Protein AF-A0A2T5JT97-F1 (afdb_monomer_lite)

Structure (mmCIF, N/CA/C/O backbone):
data_AF-A0A2T5JT97-F1
#
_entry.id   AF-A0A2T5JT97-F1
#
loop_
_atom_site.group_PDB
_atom_site.id
_atom_site.type_symbol
_atom_site.label_atom_id
_atom_site.label_alt_id
_atom_site.label_comp_id
_atom_site.label_asym_id
_atom_site.label_entity_id
_atom_site.label_seq_id
_atom_site.pdbx_PDB_ins_code
_atom_site.Cartn_x
_atom_site.Cartn_y
_atom_site.Cartn_z
_atom_site.occupancy
_atom_site.B_iso_or_equiv
_atom_site.auth_seq_id
_atom_site.auth_comp_id
_atom_site.auth_asym_id
_atom_site.auth_atom_id
_atom_site.pdbx_PDB_model_num
ATOM 1 N N . MET A 1 1 ? -10.946 -4.318 -73.072 1.00 46.34 1 MET A N 1
ATOM 2 C CA . MET A 1 1 ? -10.465 -4.349 -71.673 1.00 46.34 1 MET A CA 1
ATOM 3 C C . MET A 1 1 ? -11.042 -5.589 -71.012 1.00 46.34 1 MET A C 1
ATOM 5 O O . MET A 1 1 ? -12.260 -5.722 -71.066 1.00 46.34 1 MET A O 1
ATOM 9 N N . PRO A 1 2 ? -10.231 -6.518 -70.480 1.00 43.97 2 PRO A N 1
ATOM 10 C CA . PRO A 1 2 ? -10.758 -7.672 -69.760 1.00 43.97 2 PRO A CA 1
ATOM 11 C C . PRO A 1 2 ? -11.119 -7.274 -68.315 1.00 43.97 2 PRO A C 1
ATOM 13 O O . PRO A 1 2 ? -10.552 -6.308 -67.794 1.00 43.97 2 PRO A O 1
ATOM 16 N N . PRO A 1 3 ? -12.071 -7.968 -67.668 1.00 52.38 3 PRO A N 1
ATOM 17 C CA . PRO A 1 3 ? -12.459 -7.674 -66.297 1.00 52.38 3 PRO A CA 1
ATOM 18 C C . PRO A 1 3 ? -11.389 -8.176 -65.318 1.00 52.38 3 PRO A C 1
ATOM 20 O O . PRO A 1 3 ? -10.838 -9.261 -65.482 1.00 52.38 3 PRO A O 1
ATOM 23 N N . LEU A 1 4 ? -11.093 -7.357 -64.307 1.00 51.69 4 LEU A N 1
ATOM 24 C CA . LEU A 1 4 ? -10.191 -7.689 -63.206 1.00 51.69 4 LEU A CA 1
ATOM 25 C C . LEU A 1 4 ? -10.801 -8.800 -62.344 1.00 51.69 4 LEU A C 1
ATOM 27 O O . LEU A 1 4 ? -11.882 -8.632 -61.773 1.00 51.69 4 LEU A O 1
ATOM 31 N N . ASP A 1 5 ? -10.073 -9.910 -62.250 1.00 51.16 5 ASP A N 1
ATOM 32 C CA . ASP A 1 5 ? -10.352 -11.030 -61.360 1.00 51.16 5 ASP A CA 1
ATOM 33 C C . ASP A 1 5 ? -10.434 -10.559 -59.903 1.00 51.16 5 ASP A C 1
ATOM 35 O O . ASP A 1 5 ? -9.493 -9.984 -59.347 1.00 51.16 5 ASP A O 1
ATOM 39 N N . ARG A 1 6 ? -11.577 -10.828 -59.266 1.00 53.25 6 ARG A N 1
ATOM 40 C CA . ARG A 1 6 ? -11.743 -10.699 -57.817 1.00 53.25 6 ARG A CA 1
ATOM 41 C C . ARG A 1 6 ? -11.003 -11.857 -57.161 1.00 53.25 6 ARG A C 1
ATOM 43 O O . ARG A 1 6 ? -11.537 -12.956 -57.047 1.00 53.25 6 ARG A O 1
ATOM 50 N N . THR A 1 7 ? -9.785 -11.599 -56.701 1.00 52.03 7 THR A N 1
ATOM 51 C CA . THR A 1 7 ? -9.060 -12.499 -55.807 1.00 52.03 7 THR A CA 1
ATOM 52 C C . THR A 1 7 ? -9.877 -12.715 -54.535 1.00 52.03 7 THR A C 1
ATOM 54 O O . THR A 1 7 ? -10.025 -11.839 -53.684 1.00 52.03 7 THR A O 1
ATOM 57 N N . SER A 1 8 ? -10.445 -13.913 -54.424 1.00 51.19 8 SER A N 1
ATOM 58 C CA . SER A 1 8 ? -11.085 -14.438 -53.225 1.00 51.19 8 SER A CA 1
ATOM 59 C C . SER A 1 8 ? -10.069 -14.459 -52.081 1.00 51.19 8 SER A C 1
ATOM 61 O O . SER A 1 8 ? -9.177 -15.311 -52.046 1.00 51.19 8 SER A O 1
ATOM 63 N N . GLY A 1 9 ? -10.184 -13.504 -51.157 1.00 53.69 9 GLY A N 1
ATOM 64 C CA . GLY A 1 9 ? -9.389 -13.471 -49.936 1.00 53.69 9 GLY A CA 1
ATOM 65 C C . GLY A 1 9 ? -9.661 -14.722 -49.107 1.00 53.69 9 GLY A C 1
ATOM 66 O O . GLY A 1 9 ? -10.764 -14.909 -48.598 1.00 53.69 9 GLY A O 1
ATOM 67 N N . ARG A 1 10 ? -8.658 -15.596 -48.989 1.00 53.88 10 ARG A N 1
ATOM 68 C CA . ARG A 1 10 ? -8.684 -16.707 -48.035 1.00 53.88 10 ARG A CA 1
ATOM 69 C C . ARG A 1 10 ? -8.825 -16.112 -46.627 1.00 53.88 10 ARG A C 1
ATOM 71 O O . ARG A 1 10 ? -8.002 -15.262 -46.282 1.00 53.88 10 ARG A O 1
ATOM 78 N N . PRO A 1 11 ? -9.812 -16.531 -45.816 1.00 60.03 11 PRO A N 1
ATOM 79 C CA . PRO A 1 11 ? -9.844 -16.143 -44.415 1.00 60.03 11 PRO A CA 1
ATOM 80 C C . PRO A 1 11 ? -8.542 -16.620 -43.768 1.00 60.03 11 PRO A C 1
ATOM 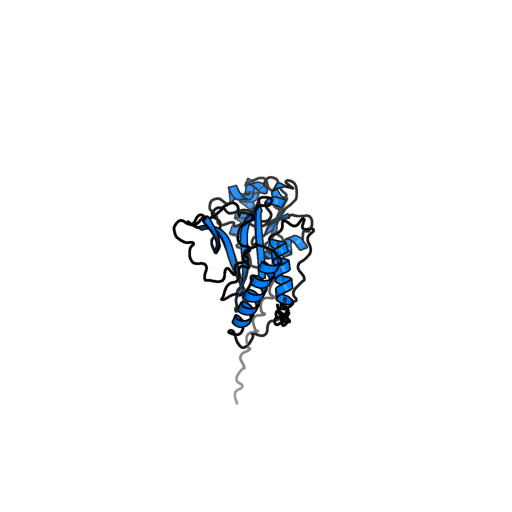82 O O . PRO A 1 11 ? -8.178 -17.794 -43.879 1.00 60.03 11 PRO A O 1
ATOM 85 N N . GLY A 1 12 ? -7.804 -15.684 -43.170 1.00 64.06 12 GLY A N 1
ATOM 86 C CA . GLY A 1 12 ? -6.606 -16.005 -42.403 1.00 64.06 12 GLY A CA 1
ATOM 87 C C . GLY A 1 12 ? -6.942 -16.975 -41.264 1.00 64.06 12 GLY A C 1
ATOM 88 O O . GLY A 1 12 ? -8.100 -17.042 -40.840 1.00 64.06 12 GLY A O 1
ATOM 89 N N . PRO A 1 13 ? -5.960 -17.752 -40.778 1.00 59.72 13 PRO A N 1
ATOM 90 C CA . PRO A 1 13 ? -6.178 -18.655 -39.656 1.00 59.72 13 PRO A CA 1
ATOM 91 C C . PRO A 1 13 ? -6.738 -17.874 -38.461 1.00 59.72 13 PRO A C 1
ATOM 93 O O . PRO A 1 13 ? -6.219 -16.815 -38.106 1.00 59.72 13 PRO A O 1
ATOM 96 N N . ALA A 1 14 ? -7.817 -18.389 -37.868 1.00 57.88 14 ALA A N 1
ATOM 97 C CA . ALA A 1 14 ? -8.406 -17.809 -36.670 1.00 57.88 14 ALA A CA 1
ATOM 98 C C . ALA A 1 14 ? -7.357 -17.781 -35.549 1.00 57.88 14 ALA A C 1
ATOM 100 O O . ALA A 1 14 ? -6.678 -18.784 -35.312 1.00 57.88 14 ALA A O 1
ATOM 101 N N . ALA A 1 15 ? -7.217 -16.634 -34.881 1.00 54.88 15 ALA A N 1
ATOM 102 C CA . ALA A 1 15 ? -6.311 -16.496 -33.750 1.00 54.88 15 ALA A CA 1
ATOM 103 C C . ALA A 1 15 ? -6.666 -17.527 -32.657 1.00 54.88 15 ALA A C 1
ATOM 105 O O . ALA A 1 15 ? -7.854 -17.784 -32.420 1.00 54.88 15 ALA A O 1
ATOM 106 N N . PRO A 1 16 ? -5.667 -18.153 -32.009 1.00 61.44 16 PRO A N 1
ATOM 107 C CA . PRO A 1 16 ? -5.920 -19.089 -30.924 1.00 61.44 16 PRO A CA 1
ATOM 108 C C . PRO A 1 16 ? -6.621 -18.369 -29.769 1.00 61.44 16 PRO A C 1
ATOM 110 O O . PRO A 1 16 ? -6.210 -17.293 -29.348 1.00 61.44 16 PRO A O 1
ATOM 113 N N . ALA A 1 17 ? -7.690 -18.970 -29.248 1.00 71.25 17 ALA A N 1
ATOM 114 C CA . ALA A 1 17 ? -8.470 -18.371 -28.173 1.00 71.25 17 ALA A CA 1
ATOM 115 C C . ALA A 1 17 ? -7.622 -18.193 -26.903 1.00 71.25 17 ALA A C 1
ATOM 117 O O . ALA A 1 17 ? -6.994 -19.142 -26.431 1.00 71.25 17 ALA A O 1
ATOM 118 N N . THR A 1 18 ? -7.660 -16.995 -26.311 1.00 65.44 18 THR A N 1
ATOM 119 C CA . THR A 1 18 ? -7.001 -16.712 -25.032 1.00 65.44 18 THR A CA 1
ATOM 120 C C . THR A 1 18 ? -7.482 -17.686 -23.943 1.00 65.44 18 THR A C 1
ATOM 122 O O . THR A 1 18 ? -8.689 -17.753 -23.679 1.00 65.44 18 THR A O 1
ATOM 125 N N . PRO A 1 19 ? -6.576 -18.406 -23.255 1.00 71.50 19 PRO A N 1
ATOM 126 C CA . PRO A 1 19 ? -6.937 -19.289 -22.155 1.00 71.50 19 PRO A CA 1
ATOM 127 C C . PRO A 1 19 ? -7.784 -18.579 -21.076 1.00 71.50 19 PRO A C 1
ATOM 129 O O . PRO A 1 19 ? -7.477 -17.442 -20.698 1.00 71.50 19 PRO A O 1
ATOM 132 N N . PRO A 1 20 ? -8.816 -19.232 -20.504 1.00 71.69 20 PRO A N 1
ATOM 133 C CA . PRO A 1 20 ? -9.755 -18.587 -19.577 1.00 71.69 20 PRO A CA 1
ATOM 134 C C . PRO A 1 20 ? -9.091 -17.941 -18.355 1.00 71.69 20 PRO A C 1
ATOM 136 O O . PRO A 1 20 ? -9.493 -16.865 -17.917 1.00 71.69 20 PRO A O 1
ATOM 139 N N . HIS A 1 21 ? -8.046 -18.577 -17.820 1.00 66.06 21 HIS A N 1
ATOM 140 C CA . HIS A 1 21 ? -7.322 -18.083 -16.651 1.00 66.06 21 HIS A CA 1
ATOM 141 C C . HIS A 1 21 ? -6.557 -16.779 -16.941 1.00 66.06 21 HIS A C 1
ATOM 143 O O . HIS A 1 21 ? -6.477 -15.913 -16.070 1.00 66.06 21 HIS A O 1
ATOM 149 N N . LEU A 1 22 ? -6.059 -16.601 -18.170 1.00 66.06 22 LEU A N 1
ATOM 150 C CA . LEU A 1 22 ? -5.398 -15.369 -18.606 1.00 66.06 22 LEU A CA 1
ATOM 151 C C . LEU A 1 22 ? -6.405 -14.233 -18.772 1.00 66.06 22 LEU A C 1
ATOM 153 O O . LEU A 1 22 ? -6.141 -13.107 -18.358 1.00 66.06 22 LEU A O 1
ATOM 157 N N . ARG A 1 23 ? -7.602 -14.539 -19.284 1.00 71.25 23 ARG A N 1
ATOM 158 C CA . ARG A 1 23 ? -8.683 -13.557 -19.437 1.00 71.25 23 ARG A CA 1
ATOM 159 C C . ARG A 1 23 ? -9.115 -12.953 -18.102 1.00 71.25 23 ARG A C 1
ATOM 161 O O . ARG A 1 23 ? -9.231 -11.735 -17.998 1.00 71.25 23 ARG A O 1
ATOM 168 N N . THR A 1 24 ? -9.311 -13.783 -17.07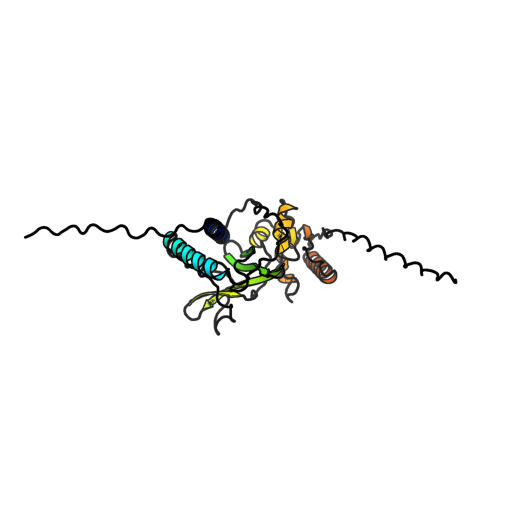6 1.00 72.06 24 THR A N 1
ATOM 169 C CA . THR A 1 24 ? -9.645 -13.304 -15.723 1.00 72.06 24 THR A CA 1
ATOM 170 C C . THR A 1 24 ? -8.548 -12.392 -15.173 1.00 72.06 24 THR A C 1
ATOM 172 O O . THR A 1 24 ? -8.841 -11.330 -14.632 1.00 72.06 24 THR A O 1
ATOM 175 N N . ARG A 1 25 ? -7.275 -12.749 -15.383 1.00 68.12 25 ARG A N 1
ATOM 176 C CA . ARG A 1 25 ? -6.138 -11.929 -14.938 1.00 68.12 25 ARG A CA 1
ATOM 177 C C . ARG A 1 25 ? -6.068 -10.579 -15.649 1.00 68.12 25 ARG A C 1
ATOM 179 O O . ARG A 1 25 ? -5.854 -9.570 -14.983 1.00 68.12 25 ARG A O 1
ATOM 186 N N . LEU A 1 26 ? -6.292 -10.539 -16.963 1.00 69.44 26 LEU A N 1
ATOM 187 C CA . LEU A 1 26 ? -6.367 -9.286 -17.725 1.00 69.44 26 LEU A CA 1
ATOM 188 C C . LEU A 1 26 ? -7.489 -8.375 -17.208 1.00 69.44 26 LEU A C 1
ATOM 190 O O . LEU A 1 26 ? -7.281 -7.176 -17.045 1.00 69.44 26 LEU A O 1
ATOM 194 N N . GLN A 1 27 ? -8.651 -8.943 -16.869 1.00 77.06 27 GLN A N 1
ATOM 195 C CA . GLN A 1 27 ? -9.754 -8.189 -16.267 1.00 77.06 27 GLN A CA 1
ATOM 196 C C . GLN A 1 27 ? -9.403 -7.647 -14.877 1.00 77.06 27 GLN A C 1
ATOM 198 O O . GLN A 1 27 ? -9.723 -6.498 -14.573 1.00 77.06 27 GLN A O 1
ATOM 203 N N . ASP A 1 28 ? -8.743 -8.440 -14.032 1.00 71.62 28 ASP A N 1
ATOM 204 C CA . ASP A 1 28 ? -8.310 -7.991 -12.705 1.00 71.62 28 ASP A CA 1
ATOM 205 C C . ASP A 1 28 ? -7.269 -6.870 -12.792 1.00 71.62 28 ASP A C 1
ATOM 207 O O . ASP A 1 28 ? -7.324 -5.915 -12.016 1.00 71.62 28 ASP A O 1
ATOM 211 N N . LEU A 1 29 ? -6.374 -6.931 -13.780 1.00 69.62 29 LEU A N 1
ATOM 212 C CA . LEU A 1 29 ? -5.429 -5.857 -14.078 1.00 69.62 29 LEU A CA 1
ATOM 213 C C . LEU A 1 29 ? -6.136 -4.601 -14.577 1.00 69.62 29 LEU A C 1
ATOM 215 O O . LEU A 1 29 ? -5.855 -3.511 -14.085 1.00 69.62 29 LEU A O 1
ATOM 219 N N . ASP A 1 30 ? -7.087 -4.720 -15.500 1.00 73.06 30 ASP A N 1
ATOM 220 C CA . ASP A 1 30 ? -7.863 -3.561 -15.937 1.00 73.06 30 ASP A CA 1
ATOM 221 C C . ASP A 1 30 ? -8.599 -2.927 -14.749 1.00 73.06 30 ASP A C 1
ATOM 223 O O . ASP A 1 30 ? -8.508 -1.714 -14.550 1.00 73.06 30 ASP A O 1
ATOM 227 N N . ARG A 1 31 ? -9.223 -3.721 -13.871 1.00 74.81 31 ARG A N 1
ATOM 228 C CA . ARG A 1 31 ? -9.823 -3.211 -12.624 1.00 74.81 31 ARG A CA 1
ATOM 229 C C . ARG A 1 31 ? -8.805 -2.557 -11.695 1.00 74.81 31 ARG A C 1
ATOM 231 O O . ARG A 1 31 ? -9.154 -1.607 -11.007 1.00 74.81 31 ARG A O 1
ATOM 238 N N . PHE A 1 32 ? -7.574 -3.058 -11.656 1.00 74.44 32 PHE A N 1
ATOM 239 C CA . PHE A 1 32 ? -6.495 -2.484 -10.858 1.00 74.44 32 PHE A CA 1
ATOM 240 C C . PHE A 1 32 ? -6.082 -1.096 -11.363 1.00 74.44 32 PHE A C 1
ATOM 242 O O . PHE A 1 32 ? -5.841 -0.200 -10.552 1.00 74.44 32 PHE A O 1
ATOM 249 N N . TRP A 1 33 ? -6.024 -0.892 -12.683 1.00 72.19 33 TRP A N 1
ATOM 250 C CA . TRP A 1 33 ? -5.607 0.379 -13.286 1.00 72.19 33 TRP A CA 1
ATOM 251 C C . TRP A 1 33 ? -6.697 1.451 -13.268 1.00 72.19 33 TRP A C 1
ATOM 253 O O . TRP A 1 33 ? -6.379 2.638 -13.158 1.00 72.19 33 TRP A O 1
ATOM 263 N N . HIS A 1 34 ? -7.969 1.061 -13.313 1.00 74.62 34 HIS A N 1
ATOM 264 C CA . HIS A 1 34 ? -9.080 2.004 -13.225 1.00 74.62 34 HIS A CA 1
ATOM 265 C C . HIS A 1 34 ? -9.390 2.324 -11.753 1.00 74.62 34 HIS A C 1
ATOM 267 O O . HIS A 1 34 ? -9.485 1.408 -10.938 1.00 74.62 34 HIS A O 1
ATOM 273 N N . PRO A 1 35 ? -9.556 3.605 -11.373 1.00 56.34 35 PRO A N 1
ATOM 274 C CA . PRO A 1 35 ? -10.094 3.952 -10.064 1.00 56.34 35 PRO A CA 1
ATOM 275 C C . PRO A 1 35 ? -11.488 3.332 -9.949 1.00 56.34 35 PRO A C 1
ATOM 277 O O . PRO A 1 35 ? -12.414 3.764 -10.630 1.00 56.34 35 PRO A O 1
ATOM 280 N N . GLN A 1 36 ? -11.629 2.277 -9.154 1.00 55.53 36 GLN A N 1
ATOM 281 C CA . GLN A 1 36 ? -12.947 1.760 -8.823 1.00 55.53 36 GLN A CA 1
ATOM 282 C C . GLN A 1 36 ? -13.482 2.534 -7.621 1.00 55.53 36 GLN A C 1
ATOM 284 O O . GLN A 1 36 ? -12.801 2.616 -6.597 1.00 55.53 36 GLN A O 1
ATOM 289 N N . ASP A 1 37 ? -14.733 2.983 -7.706 1.00 42.22 37 ASP A N 1
ATOM 290 C CA . ASP A 1 37 ? -15.606 3.072 -6.535 1.00 42.22 37 ASP A CA 1
ATOM 291 C C . ASP A 1 37 ? -15.801 1.641 -6.010 1.00 42.22 37 ASP A C 1
ATOM 293 O O . ASP A 1 37 ? -16.765 0.949 -6.338 1.00 42.22 37 ASP A O 1
ATOM 297 N N . ARG A 1 38 ? -14.813 1.108 -5.282 1.00 44.75 38 ARG A N 1
ATOM 298 C CA . ARG A 1 38 ? -14.909 -0.243 -4.726 1.00 44.75 38 ARG A CA 1
ATOM 299 C C . ARG A 1 38 ? -15.840 -0.210 -3.520 1.00 44.75 38 ARG A C 1
ATOM 301 O O . ARG A 1 38 ? -15.405 -0.038 -2.383 1.00 44.75 38 ARG A O 1
ATOM 308 N N . ALA A 1 39 ? -17.116 -0.500 -3.765 1.00 35.31 39 ALA A N 1
ATOM 309 C CA . ALA A 1 39 ? -17.824 -1.391 -2.859 1.00 35.31 39 ALA A CA 1
ATOM 310 C C . ALA A 1 39 ? -16.972 -2.668 -2.754 1.00 35.31 39 ALA A C 1
ATOM 312 O O . ALA A 1 39 ? -16.639 -3.288 -3.765 1.00 35.31 39 ALA A O 1
ATOM 313 N N . VAL A 1 40 ? -16.505 -2.980 -1.546 1.00 36.66 40 VAL A N 1
ATOM 314 C CA . VAL A 1 40 ? -15.590 -4.090 -1.259 1.00 36.66 40 VAL A CA 1
ATOM 315 C C . VAL A 1 40 ? -16.217 -5.395 -1.753 1.00 36.66 40 VAL A C 1
ATOM 317 O O . VAL A 1 40 ? -17.063 -5.976 -1.079 1.00 36.66 40 VAL A O 1
ATOM 320 N N . HIS A 1 41 ? -15.811 -5.874 -2.927 1.00 32.91 41 HIS A N 1
ATOM 321 C CA . HIS A 1 41 ? -16.088 -7.248 -3.316 1.00 32.91 41 HIS A CA 1
ATOM 322 C C . HIS A 1 41 ? -14.974 -8.128 -2.749 1.00 32.91 41 HIS A C 1
ATOM 324 O O . HIS A 1 41 ? -13.801 -7.891 -3.054 1.00 32.91 41 HIS A O 1
ATOM 330 N N . PRO A 1 42 ? -15.301 -9.122 -1.905 1.00 36.41 42 PRO A N 1
ATOM 331 C CA . PRO A 1 42 ? -14.299 -10.041 -1.397 1.00 36.41 42 PRO A CA 1
ATOM 332 C C . PRO A 1 42 ? -13.654 -10.768 -2.577 1.00 36.41 42 PRO A C 1
ATOM 334 O O . PRO A 1 42 ? -14.354 -11.291 -3.445 1.00 36.41 42 PRO A O 1
ATOM 337 N N . ALA A 1 43 ? -12.320 -10.821 -2.595 1.00 38.16 43 ALA A N 1
ATOM 338 C CA . ALA A 1 43 ? -11.609 -11.739 -3.473 1.00 38.16 43 ALA A CA 1
ATOM 339 C C . ALA A 1 43 ? -12.187 -13.155 -3.271 1.00 38.16 43 ALA A C 1
ATOM 341 O O . ALA A 1 43 ? -12.427 -13.538 -2.114 1.00 38.16 43 ALA A O 1
ATOM 342 N N . PRO A 1 44 ? -12.443 -13.921 -4.349 1.00 37.62 44 PRO A N 1
ATOM 343 C CA . PRO A 1 44 ? -12.897 -15.294 -4.212 1.00 37.62 44 PRO A CA 1
ATOM 344 C C . PRO A 1 44 ? -11.889 -16.050 -3.347 1.00 37.62 44 PRO A C 1
ATOM 346 O O . PRO A 1 44 ? -10.679 -15.979 -3.563 1.00 37.62 44 PRO A O 1
ATOM 349 N N . ALA A 1 45 ? -12.387 -16.729 -2.315 1.00 33.41 45 ALA A N 1
ATOM 350 C CA . ALA A 1 45 ? -11.552 -17.540 -1.451 1.00 33.41 45 ALA A CA 1
ATOM 351 C C . ALA A 1 45 ? -10.942 -18.665 -2.294 1.00 33.41 45 ALA A C 1
ATOM 353 O O . ALA A 1 45 ? -11.631 -19.621 -2.646 1.00 33.41 45 ALA A O 1
ATOM 354 N N . HIS A 1 46 ? -9.657 -18.560 -2.629 1.00 39.91 46 HIS A N 1
ATOM 355 C CA . HIS A 1 46 ? -8.925 -19.716 -3.121 1.00 39.91 46 HIS A CA 1
ATOM 3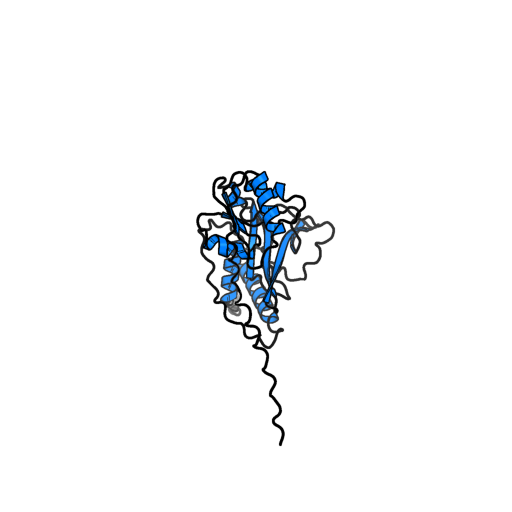56 C C . HIS A 1 46 ? -8.840 -20.725 -1.968 1.00 39.91 46 HIS A C 1
ATOM 358 O O . HIS A 1 46 ? -8.319 -20.377 -0.902 1.00 39.91 46 HIS A O 1
ATOM 364 N N . PRO A 1 47 ? -9.373 -21.951 -2.119 1.00 33.91 47 PRO A N 1
ATOM 365 C CA . PRO A 1 47 ? -9.210 -22.966 -1.095 1.00 33.91 47 PRO A CA 1
ATOM 366 C C . PRO A 1 47 ? -7.714 -23.220 -0.896 1.00 33.91 47 PRO A C 1
ATOM 368 O O . PRO A 1 47 ? -6.987 -23.495 -1.851 1.00 33.91 47 PRO A O 1
ATOM 371 N N . LEU A 1 48 ? -7.262 -23.125 0.357 1.00 35.75 48 LEU A N 1
ATOM 372 C CA . LEU A 1 48 ? -5.945 -23.584 0.796 1.00 35.75 48 LEU A CA 1
ATOM 373 C C . LEU A 1 48 ? -5.905 -25.108 0.650 1.00 35.75 48 LEU A C 1
ATOM 375 O O . LEU A 1 48 ? -6.160 -25.850 1.596 1.00 35.75 48 LEU A O 1
ATOM 379 N N . ARG A 1 49 ? -5.648 -25.582 -0.568 1.00 36.56 49 ARG A N 1
ATOM 380 C CA . ARG A 1 49 ? -5.362 -26.988 -0.829 1.00 36.56 49 ARG A CA 1
ATOM 381 C C . ARG A 1 49 ? -3.924 -27.249 -0.355 1.00 36.56 49 ARG A C 1
ATOM 383 O O . ARG A 1 49 ? -3.045 -26.465 -0.714 1.00 36.56 49 ARG A O 1
ATOM 390 N N . PRO A 1 50 ? -3.654 -28.294 0.447 1.00 37.00 50 PRO A N 1
ATOM 391 C CA . PRO A 1 50 ? -2.285 -28.723 0.705 1.00 37.00 50 PRO A CA 1
ATOM 392 C C . PRO A 1 50 ? -1.646 -29.048 -0.647 1.00 37.00 50 PRO A C 1
ATOM 394 O O . PRO A 1 50 ? -2.129 -29.929 -1.357 1.00 37.00 50 PRO A O 1
ATOM 397 N N . ALA A 1 51 ? -0.643 -28.273 -1.050 1.00 41.78 51 ALA A N 1
ATOM 398 C CA . ALA A 1 51 ? 0.064 -28.513 -2.296 1.00 41.78 51 ALA A CA 1
ATOM 399 C C . ALA A 1 51 ? 0.957 -29.745 -2.111 1.00 41.78 51 ALA A C 1
ATOM 401 O O . ALA A 1 51 ? 1.899 -29.712 -1.318 1.00 41.78 51 ALA A O 1
ATOM 402 N N . GLU A 1 52 ? 0.661 -30.828 -2.828 1.00 37.66 52 GLU A N 1
ATOM 403 C CA . GLU A 1 52 ? 1.706 -31.792 -3.168 1.00 37.66 52 GLU A CA 1
ATOM 404 C C . GLU A 1 52 ? 2.775 -31.043 -3.979 1.00 37.66 52 GLU A C 1
ATOM 406 O O . GLU A 1 52 ? 2.416 -30.248 -4.856 1.00 37.66 52 GLU A O 1
ATOM 411 N N . PRO A 1 53 ? 4.074 -31.217 -3.678 1.00 38.06 53 PRO A N 1
ATOM 412 C CA . PRO A 1 53 ? 5.119 -30.534 -4.423 1.00 38.06 53 PRO A CA 1
ATOM 413 C C . PRO A 1 53 ? 5.065 -31.008 -5.883 1.00 38.06 53 PRO A C 1
ATOM 415 O O . PRO A 1 53 ? 5.156 -32.215 -6.123 1.00 38.06 53 PRO A O 1
ATOM 418 N N . PRO A 1 54 ? 4.901 -30.108 -6.869 1.00 44.47 54 PRO A N 1
ATOM 419 C CA . PRO A 1 54 ? 4.878 -30.524 -8.258 1.00 44.47 54 PRO A CA 1
ATOM 420 C C . PRO A 1 54 ? 6.255 -31.070 -8.639 1.00 44.47 54 PRO A C 1
ATOM 422 O O . PRO A 1 54 ? 7.276 -30.390 -8.521 1.00 44.47 54 PRO A O 1
ATOM 425 N N . ALA A 1 55 ? 6.280 -32.311 -9.116 1.00 44.34 55 ALA A N 1
ATOM 426 C CA . ALA A 1 55 ? 7.405 -32.808 -9.883 1.00 44.34 55 ALA A CA 1
ATOM 427 C C . ALA A 1 55 ? 7.475 -32.003 -11.196 1.00 44.34 55 ALA A C 1
ATOM 429 O O . ALA A 1 55 ? 6.486 -31.922 -11.922 1.00 44.34 55 ALA A O 1
ATOM 430 N N . SER A 1 56 ? 8.654 -31.445 -11.491 1.00 44.12 56 SER A N 1
ATOM 431 C CA . SER A 1 56 ? 9.039 -30.610 -12.650 1.00 44.12 56 SER A CA 1
ATOM 432 C C . SER A 1 56 ? 8.800 -29.090 -12.523 1.00 44.12 56 SER A C 1
ATOM 434 O O . SER A 1 56 ? 7.727 -28.560 -12.777 1.00 44.12 56 SER A O 1
ATOM 436 N N . LEU A 1 57 ? 9.877 -28.373 -12.179 1.00 44.91 57 LEU A N 1
ATOM 437 C CA . LEU A 1 57 ? 9.952 -26.914 -11.982 1.00 44.91 57 LEU A CA 1
ATOM 438 C C . LEU A 1 57 ? 10.269 -26.107 -13.263 1.00 44.91 57 LEU A C 1
ATOM 440 O O . LEU A 1 57 ? 10.499 -24.906 -13.186 1.00 44.91 57 LEU A O 1
ATOM 444 N N . LEU A 1 58 ? 10.292 -26.733 -14.447 1.00 38.72 58 LEU A N 1
ATOM 445 C CA . LEU A 1 58 ? 10.684 -26.079 -15.713 1.00 38.72 58 LEU A CA 1
ATOM 446 C C . LEU A 1 58 ? 9.531 -25.907 -16.723 1.00 38.72 58 LEU A C 1
ATOM 448 O O . LEU A 1 58 ? 9.750 -25.479 -17.852 1.00 38.72 58 LEU A O 1
ATOM 452 N N . THR A 1 59 ? 8.289 -26.200 -16.333 1.00 47.00 59 THR A N 1
ATOM 453 C CA . THR A 1 59 ? 7.108 -26.194 -17.221 1.00 47.00 59 THR A CA 1
ATOM 454 C C . THR A 1 59 ? 6.364 -24.853 -17.301 1.00 47.00 59 THR A C 1
ATOM 456 O O . THR A 1 59 ? 5.344 -24.767 -17.978 1.00 47.00 59 THR A O 1
ATOM 459 N N . HIS A 1 60 ? 6.859 -23.782 -16.670 1.00 47.03 60 HIS A N 1
ATOM 460 C CA . HIS A 1 60 ? 6.176 -22.476 -16.653 1.00 47.03 60 HIS A CA 1
ATOM 461 C C . HIS A 1 60 ? 6.490 -21.570 -17.860 1.00 47.03 60 HIS A C 1
ATOM 463 O O . HIS A 1 60 ? 5.689 -20.700 -18.191 1.00 47.03 60 HIS A O 1
ATOM 469 N N . LEU A 1 61 ? 7.602 -21.799 -18.568 1.00 46.06 61 LEU A N 1
ATOM 470 C CA . LEU A 1 61 ? 8.017 -20.991 -19.728 1.00 46.06 61 LEU A CA 1
ATOM 471 C C . LEU A 1 61 ? 6.993 -20.957 -20.889 1.00 46.06 61 LEU A C 1
ATOM 473 O O . LEU A 1 61 ? 6.758 -19.872 -21.426 1.00 46.06 61 LEU A O 1
ATOM 477 N N . PRO A 1 62 ? 6.329 -22.071 -21.268 1.00 52.75 62 PRO A N 1
ATOM 478 C CA . PRO A 1 62 ? 5.276 -22.044 -22.287 1.00 52.75 62 PRO A CA 1
ATOM 479 C C . PRO A 1 62 ? 4.090 -21.145 -21.906 1.00 52.75 62 PRO A C 1
ATOM 481 O O . PRO A 1 62 ? 3.593 -20.400 -22.748 1.00 52.75 62 PRO A O 1
ATOM 484 N N . ALA A 1 63 ? 3.694 -21.128 -20.628 1.00 55.22 63 ALA A N 1
ATOM 485 C CA . ALA A 1 63 ? 2.593 -20.295 -20.139 1.00 55.22 63 ALA A CA 1
ATOM 486 C C . ALA A 1 63 ? 2.925 -18.791 -20.190 1.00 55.22 63 ALA A C 1
ATOM 488 O O . ALA A 1 63 ? 2.050 -17.967 -20.461 1.00 55.22 63 ALA A O 1
ATOM 489 N N . CYS A 1 64 ? 4.195 -18.421 -19.994 1.00 50.09 64 CYS A N 1
ATOM 490 C CA . CYS A 1 64 ? 4.658 -17.039 -20.146 1.00 50.09 64 CYS A CA 1
ATOM 491 C C . CYS A 1 64 ? 4.594 -16.574 -21.609 1.00 50.09 64 CYS A C 1
ATOM 493 O O . CYS A 1 64 ? 4.191 -15.441 -21.877 1.00 50.09 64 CYS A O 1
ATOM 495 N N . ASN A 1 65 ? 4.927 -17.458 -22.556 1.00 55.97 65 ASN A N 1
ATOM 496 C CA . ASN A 1 65 ? 4.851 -17.169 -23.990 1.00 55.97 65 ASN A CA 1
ATOM 497 C C . ASN A 1 65 ? 3.401 -17.033 -24.478 1.00 55.97 65 ASN A C 1
ATOM 499 O O . ASN A 1 65 ? 3.087 -16.086 -25.201 1.00 55.97 65 ASN A O 1
ATOM 503 N N . GLU A 1 66 ? 2.508 -17.928 -24.047 1.00 66.00 66 GLU A N 1
ATOM 504 C CA . GLU A 1 66 ? 1.072 -17.849 -24.353 1.00 66.00 66 GLU A CA 1
ATOM 505 C C . GLU A 1 66 ? 0.443 -16.566 -23.804 1.00 66.00 66 GLU A C 1
ATOM 507 O O . GLU A 1 66 ? -0.353 -15.917 -24.481 1.00 66.00 66 GLU A O 1
ATOM 512 N N . LEU A 1 67 ? 0.849 -16.137 -22.609 1.00 61.75 67 LEU A N 1
ATOM 513 C CA . LEU A 1 67 ? 0.382 -14.879 -22.043 1.00 61.75 67 LEU A CA 1
ATOM 514 C C . LEU A 1 67 ? 1.001 -13.653 -22.708 1.00 61.75 67 LEU A C 1
ATOM 516 O O . LEU A 1 67 ? 0.300 -12.671 -22.930 1.00 61.75 67 LEU A O 1
ATOM 520 N N . GLY A 1 68 ? 2.276 -13.692 -23.089 1.00 63.66 68 GLY A N 1
ATOM 521 C CA . GLY A 1 68 ? 2.874 -12.634 -23.902 1.00 63.66 68 GLY A CA 1
ATOM 522 C C . GLY A 1 68 ? 2.170 -12.458 -25.249 1.00 63.66 68 GLY A C 1
ATOM 523 O O . GLY A 1 68 ? 2.043 -11.333 -25.738 1.00 63.66 68 GLY A O 1
ATOM 524 N N . ALA A 1 69 ? 1.674 -13.546 -25.842 1.00 67.56 69 ALA A N 1
ATOM 525 C CA . ALA A 1 69 ? 0.823 -13.495 -27.028 1.00 67.56 69 ALA A CA 1
ATOM 526 C C . ALA A 1 69 ? -0.574 -12.931 -26.707 1.00 67.56 69 ALA A C 1
ATOM 528 O O . ALA A 1 69 ? -0.991 -11.965 -27.343 1.00 67.56 69 ALA A O 1
ATOM 529 N N . ALA A 1 70 ? -1.246 -13.445 -25.672 1.00 68.75 70 ALA A N 1
ATOM 530 C CA . ALA A 1 70 ? -2.569 -12.973 -25.254 1.00 68.75 70 ALA A CA 1
ATOM 531 C C . ALA A 1 70 ? -2.581 -11.487 -24.853 1.00 68.75 70 ALA A C 1
ATOM 533 O O . ALA A 1 70 ? -3.547 -10.774 -25.105 1.00 68.75 70 ALA A O 1
ATOM 534 N N . LEU A 1 71 ? -1.501 -10.994 -24.243 1.00 62.06 71 LEU A N 1
ATOM 535 C CA . LEU A 1 71 ? -1.338 -9.579 -23.926 1.00 62.06 71 LEU A CA 1
ATOM 536 C C . LEU A 1 71 ? -1.246 -8.725 -25.172 1.00 62.06 71 LEU A C 1
ATOM 538 O O . LEU A 1 71 ? -1.907 -7.697 -25.220 1.00 62.06 71 LEU A O 1
ATOM 542 N N . ARG A 1 72 ? -0.426 -9.128 -26.151 1.00 65.06 72 ARG A N 1
ATOM 543 C CA . ARG A 1 72 ? -0.304 -8.406 -27.423 1.00 65.06 72 ARG A CA 1
ATOM 544 C C . ARG A 1 72 ? -1.654 -8.322 -28.123 1.00 65.06 72 ARG A C 1
ATOM 546 O O . ARG A 1 72 ? -2.067 -7.234 -28.503 1.00 65.06 72 ARG A O 1
ATOM 553 N N . GLU A 1 73 ? -2.389 -9.428 -28.165 1.00 70.88 73 GLU A N 1
ATOM 554 C CA . GLU A 1 73 ? -3.747 -9.456 -28.710 1.00 70.88 73 GLU A CA 1
ATOM 555 C C . GLU A 1 73 ? -4.701 -8.521 -27.935 1.00 70.88 73 GLU A C 1
ATOM 557 O O . GLU A 1 73 ? -5.424 -7.725 -28.532 1.00 70.88 73 GLU A O 1
ATOM 562 N N . HIS A 1 74 ? -4.661 -8.530 -26.596 1.00 66.62 74 HIS A N 1
ATOM 563 C CA . HIS A 1 74 ? -5.478 -7.630 -25.765 1.00 66.62 74 HIS A CA 1
ATOM 564 C C . HIS A 1 74 ? -5.096 -6.148 -25.938 1.00 66.62 74 HIS A C 1
ATOM 566 O O . HIS A 1 74 ? -5.973 -5.285 -25.942 1.00 66.62 74 HIS A O 1
ATOM 572 N N . GLN A 1 75 ? -3.807 -5.827 -26.119 1.00 63.72 75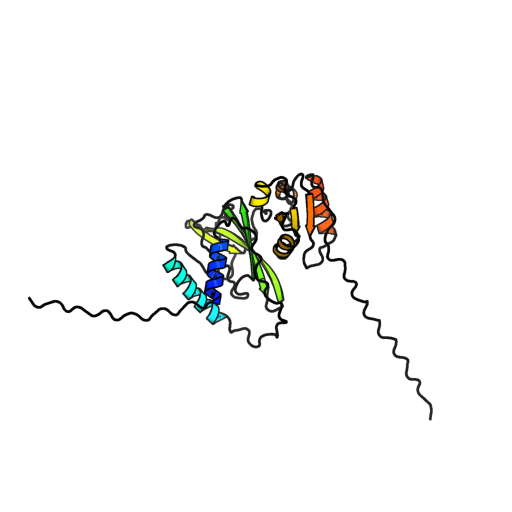 GLN A N 1
ATOM 573 C CA . GLN A 1 75 ? -3.345 -4.466 -26.439 1.00 63.72 75 GLN A CA 1
ATOM 574 C C . GLN A 1 75 ? -3.903 -3.981 -27.779 1.00 63.72 75 GLN A C 1
ATOM 576 O O . GLN A 1 75 ? -4.361 -2.840 -27.879 1.00 63.72 75 GLN A O 1
ATOM 581 N N . GLU A 1 76 ? -3.838 -4.836 -28.804 1.00 69.06 76 GLU A N 1
ATOM 582 C CA . GLU A 1 76 ? -4.353 -4.547 -30.143 1.00 69.06 76 GLU A CA 1
ATOM 583 C C . GLU A 1 76 ? -5.862 -4.277 -30.093 1.00 69.06 76 GLU A C 1
ATOM 585 O O . GLU A 1 76 ? -6.338 -3.325 -30.712 1.00 69.06 76 GLU A O 1
ATOM 590 N N . GLN A 1 77 ? -6.596 -5.036 -29.272 1.00 69.69 77 GLN A N 1
ATOM 591 C CA . GLN A 1 77 ? -8.036 -4.863 -29.070 1.00 69.69 77 GLN A CA 1
ATOM 592 C C . GLN A 1 77 ? -8.406 -3.586 -28.294 1.00 69.69 77 GLN A C 1
ATOM 594 O O . GLN A 1 77 ? -9.437 -2.981 -28.587 1.00 69.69 77 GLN A O 1
ATOM 599 N N . GLN A 1 78 ? -7.605 -3.155 -27.310 1.00 62.44 78 GLN A N 1
ATOM 600 C CA . GLN A 1 78 ? -7.933 -1.984 -26.475 1.00 62.44 78 GLN A CA 1
ATOM 601 C C . GLN A 1 78 ? -7.458 -0.635 -27.029 1.00 62.44 78 GLN A C 1
ATOM 603 O O . GLN A 1 78 ? -7.865 0.404 -26.511 1.00 62.44 78 GLN A O 1
ATOM 608 N N . GLY A 1 79 ? -6.631 -0.624 -28.076 1.00 51.91 79 GLY A N 1
ATOM 609 C CA . GLY A 1 79 ? -6.119 0.604 -28.678 1.00 51.91 79 GLY A CA 1
ATOM 610 C C . GLY A 1 79 ? -5.085 1.320 -27.795 1.00 51.91 79 GLY A C 1
ATOM 611 O O . GLY A 1 79 ? -5.394 1.900 -26.759 1.00 51.91 79 GLY A O 1
ATOM 612 N N . ARG A 1 80 ? -3.826 1.338 -28.252 1.00 51.56 80 ARG A N 1
ATOM 613 C CA . ARG A 1 80 ? -2.711 2.177 -27.747 1.00 51.56 80 ARG A CA 1
ATOM 614 C C . ARG A 1 80 ? -2.339 2.071 -26.255 1.00 51.56 80 ARG A C 1
ATOM 616 O O . ARG A 1 80 ? -1.552 2.892 -25.784 1.00 51.56 80 ARG A O 1
ATOM 623 N N . VAL A 1 81 ? -2.808 1.078 -25.504 1.00 53.62 81 VAL A N 1
ATOM 624 C CA . VAL A 1 81 ? -2.278 0.817 -24.155 1.00 53.62 81 VAL A CA 1
ATOM 625 C C . VAL A 1 81 ? -1.103 -0.151 -24.257 1.00 53.62 81 VAL A C 1
ATOM 627 O O . VAL A 1 81 ? -1.294 -1.342 -24.469 1.00 53.62 81 VAL A O 1
ATOM 630 N N . THR A 1 82 ? 0.123 0.342 -24.080 1.00 53.38 82 THR A N 1
ATOM 631 C CA . THR A 1 82 ? 1.327 -0.501 -24.060 1.00 53.38 82 THR A CA 1
ATOM 632 C C . THR A 1 82 ? 1.385 -1.324 -22.761 1.00 53.38 82 THR A C 1
ATOM 634 O O . THR A 1 82 ? 1.967 -0.902 -21.762 1.00 53.38 82 THR A O 1
ATOM 637 N N . LEU A 1 83 ? 0.760 -2.504 -22.746 1.00 52.97 83 LEU A N 1
ATOM 638 C CA . LEU A 1 83 ? 1.014 -3.575 -21.767 1.00 52.97 83 LEU A CA 1
ATOM 639 C C . LEU A 1 83 ? 2.437 -4.144 -21.926 1.00 52.97 83 LEU A C 1
ATOM 641 O O . LEU A 1 83 ? 2.704 -4.873 -22.876 1.00 52.97 83 LEU A O 1
ATOM 645 N N . ARG A 1 84 ? 3.367 -3.851 -21.018 1.00 56.38 84 ARG A N 1
ATOM 646 C CA . ARG A 1 84 ? 4.683 -4.513 -21.032 1.00 56.38 84 ARG A CA 1
ATOM 647 C C . ARG A 1 84 ? 4.693 -5.660 -20.021 1.00 56.38 84 ARG A C 1
ATOM 649 O O . ARG A 1 84 ? 4.317 -5.479 -18.862 1.00 56.38 84 ARG A O 1
ATOM 656 N N . LEU A 1 85 ? 5.151 -6.837 -20.442 1.00 49.69 85 LEU A N 1
ATOM 657 C CA . LEU A 1 85 ? 5.690 -7.828 -19.512 1.00 49.69 85 LEU A CA 1
ATOM 658 C C . LEU A 1 85 ? 6.983 -7.222 -18.963 1.00 49.69 85 LEU A C 1
ATOM 660 O O . LEU A 1 85 ? 8.008 -7.247 -19.631 1.00 49.69 85 LEU A O 1
ATOM 664 N N . GLY A 1 86 ? 6.924 -6.594 -17.790 1.00 53.22 86 GLY A N 1
ATOM 665 C CA . GLY A 1 86 ? 8.134 -6.195 -17.070 1.00 53.22 86 GLY A CA 1
ATOM 666 C C . GLY A 1 86 ? 8.753 -7.456 -16.496 1.00 53.22 86 GLY A C 1
ATOM 667 O O . GLY A 1 86 ? 8.459 -7.753 -15.351 1.00 53.22 86 GLY A O 1
ATOM 668 N N . SER A 1 87 ? 9.447 -8.224 -17.339 1.00 47.38 87 SER A N 1
ATOM 669 C CA . SER A 1 87 ? 9.849 -9.617 -17.100 1.00 47.38 87 SER A CA 1
ATOM 670 C C . SER A 1 87 ? 11.348 -9.859 -17.230 1.00 47.38 87 SER A C 1
ATOM 672 O O . SER A 1 87 ? 11.773 -11.008 -17.251 1.00 47.38 87 SER A O 1
ATOM 674 N N . GLU A 1 88 ? 12.156 -8.820 -17.306 1.00 47.53 88 GLU A N 1
ATOM 675 C CA . GLU A 1 88 ? 13.601 -8.993 -17.252 1.00 47.53 88 GLU A CA 1
ATOM 676 C C . GLU A 1 88 ? 14.028 -8.421 -15.918 1.00 47.53 88 GLU A C 1
ATOM 678 O O . GLU A 1 88 ? 13.522 -7.359 -15.537 1.00 47.53 88 GLU A O 1
ATOM 683 N N . ASP A 1 89 ? 14.810 -9.210 -15.176 1.00 47.59 89 ASP A N 1
ATOM 684 C CA . ASP A 1 89 ? 15.445 -8.857 -13.913 1.00 47.59 89 ASP A CA 1
ATOM 685 C C . ASP A 1 89 ? 15.550 -7.351 -13.793 1.00 47.59 89 ASP A C 1
ATOM 687 O O . ASP A 1 89 ? 16.252 -6.722 -14.578 1.00 47.59 89 ASP A O 1
ATOM 691 N N . ALA A 1 90 ? 14.726 -6.760 -12.924 1.00 52.41 90 ALA A N 1
ATOM 692 C CA . ALA A 1 90 ? 14.654 -5.316 -12.802 1.00 52.41 90 ALA A CA 1
ATOM 693 C C . ALA A 1 90 ? 15.972 -4.837 -12.191 1.00 52.41 90 ALA A C 1
ATOM 695 O O . ALA A 1 90 ? 16.066 -4.650 -10.976 1.00 52.41 90 ALA A O 1
ATOM 696 N N . ASP A 1 91 ? 16.972 -4.716 -13.060 1.00 66.06 91 ASP A N 1
ATOM 697 C CA . ASP A 1 91 ? 18.226 -4.035 -12.864 1.00 66.06 91 ASP A CA 1
ATOM 698 C C . ASP A 1 91 ? 17.923 -2.654 -12.295 1.00 66.06 91 ASP A C 1
ATOM 700 O O . ASP A 1 91 ? 16.828 -2.092 -12.479 1.00 66.06 91 ASP A O 1
ATOM 704 N N . ASP A 1 92 ? 18.908 -2.096 -11.600 1.00 80.12 92 ASP A N 1
ATOM 705 C CA . ASP A 1 92 ? 18.849 -0.698 -11.212 1.00 80.12 92 ASP A CA 1
ATOM 706 C C . ASP A 1 92 ? 18.458 0.145 -12.435 1.00 80.12 92 ASP A C 1
ATOM 708 O O . ASP A 1 92 ? 18.938 -0.086 -13.554 1.00 80.12 92 ASP A O 1
ATOM 712 N N . PRO A 1 93 ? 17.544 1.112 -12.267 1.00 86.12 93 PRO A N 1
ATOM 713 C CA . PRO A 1 93 ? 17.047 1.875 -13.387 1.00 86.12 93 PRO A CA 1
ATOM 714 C C . PRO A 1 93 ? 18.234 2.603 -14.035 1.00 86.12 93 PRO A C 1
ATOM 716 O O . PRO A 1 93 ? 19.127 3.077 -13.322 1.00 86.12 93 PRO A O 1
ATOM 719 N N . PRO A 1 94 ? 18.269 2.730 -15.375 1.00 89.19 94 PRO A N 1
ATOM 720 C CA . PRO A 1 94 ? 19.418 3.284 -16.077 1.00 89.19 94 PRO A CA 1
ATOM 721 C C . PRO A 1 94 ? 19.875 4.614 -15.477 1.00 89.19 94 PRO A C 1
ATOM 723 O O . PRO A 1 94 ? 19.050 5.447 -15.083 1.00 89.19 94 PRO A O 1
ATOM 726 N N . ALA A 1 95 ? 21.188 4.841 -15.431 1.00 91.62 95 ALA A N 1
ATOM 727 C CA . ALA A 1 95 ? 21.750 6.055 -14.850 1.00 91.62 95 ALA A CA 1
ATOM 728 C C . ALA A 1 95 ? 21.125 7.318 -15.472 1.00 91.62 95 ALA A C 1
ATOM 730 O O . ALA A 1 95 ? 21.135 7.504 -16.693 1.00 91.62 95 ALA A O 1
ATOM 731 N N . GLY A 1 96 ? 20.604 8.207 -14.623 1.00 91.25 96 GLY A N 1
ATOM 732 C CA . GLY A 1 96 ? 19.890 9.424 -15.026 1.00 91.25 96 GLY A CA 1
ATOM 733 C C . GLY A 1 96 ? 18.383 9.249 -15.245 1.00 91.25 96 GLY A C 1
ATOM 734 O O . GLY A 1 96 ? 17.718 10.211 -15.623 1.00 91.25 96 GLY A O 1
ATOM 735 N N . SER A 1 97 ? 17.834 8.060 -14.998 1.00 92.69 97 SER A N 1
ATOM 736 C CA . SER A 1 97 ? 16.396 7.867 -14.819 1.00 92.69 97 SER A CA 1
ATOM 737 C C . SER A 1 97 ? 15.879 8.639 -13.600 1.00 92.69 97 SER A C 1
ATOM 739 O O . SER A 1 97 ? 16.583 8.859 -12.609 1.00 92.69 97 SER A O 1
ATOM 741 N N . VAL A 1 98 ? 14.624 9.080 -13.676 1.00 95.00 98 VAL A N 1
ATOM 742 C CA . VAL A 1 98 ? 13.976 9.821 -12.592 1.00 95.00 98 VAL A CA 1
ATOM 743 C C . VAL A 1 98 ? 12.731 9.080 -12.145 1.00 95.00 98 VAL A C 1
ATOM 745 O O . VAL A 1 98 ? 11.730 9.032 -12.862 1.00 95.00 98 VAL A O 1
ATOM 748 N N . GLN A 1 99 ? 12.774 8.563 -10.919 1.00 94.62 99 GLN A N 1
ATOM 749 C CA . GLN A 1 99 ? 11.593 8.027 -10.258 1.00 94.62 99 GLN A CA 1
ATOM 750 C C . GLN A 1 99 ? 10.512 9.097 -10.137 1.00 94.62 99 GLN A C 1
ATOM 752 O O . GLN A 1 99 ? 10.750 10.178 -9.586 1.00 94.62 99 GLN A O 1
ATOM 757 N N . LEU A 1 100 ? 9.325 8.773 -10.631 1.00 93.44 100 LEU A N 1
ATOM 758 C CA . LEU A 1 100 ? 8.177 9.654 -10.601 1.00 93.44 100 LEU A CA 1
ATOM 759 C C . LEU A 1 100 ? 7.418 9.469 -9.295 1.00 93.44 100 LEU A C 1
ATOM 761 O O . LEU A 1 100 ? 7.058 8.359 -8.920 1.00 93.44 100 LEU A O 1
ATOM 765 N N . ASP A 1 101 ? 7.131 10.586 -8.636 1.00 89.12 101 ASP A N 1
ATOM 766 C CA . ASP A 1 101 ? 6.243 10.600 -7.479 1.00 89.12 101 ASP A CA 1
ATOM 767 C C . ASP A 1 101 ? 4.787 10.366 -7.924 1.00 89.12 101 ASP A C 1
ATOM 769 O O . ASP A 1 101 ? 4.057 9.629 -7.276 1.00 89.12 101 ASP A O 1
ATOM 773 N N . LYS A 1 102 ? 4.344 10.946 -9.051 1.00 91.56 102 LYS A N 1
ATOM 774 C CA . LYS A 1 102 ? 3.014 10.709 -9.652 1.00 91.56 102 LYS A CA 1
ATOM 775 C C . LYS A 1 102 ? 3.161 9.892 -10.927 1.00 91.56 102 LYS A C 1
ATOM 777 O O . LYS A 1 102 ? 3.754 10.381 -11.889 1.00 91.56 102 LYS A O 1
ATOM 782 N N . VAL A 1 103 ? 2.589 8.691 -10.957 1.00 90.75 103 VAL A N 1
ATOM 783 C CA . VAL A 1 103 ? 2.567 7.843 -12.154 1.00 90.75 103 VAL A CA 1
ATOM 784 C C . VAL A 1 103 ? 1.563 8.420 -13.162 1.00 90.75 103 VAL A C 1
ATOM 786 O O . VAL A 1 103 ? 0.375 8.511 -12.845 1.00 90.75 103 VAL A O 1
ATOM 789 N N . PRO A 1 104 ? 1.999 8.821 -14.371 1.00 88.25 104 PRO A N 1
ATOM 790 C CA . PRO A 1 104 ? 1.095 9.323 -15.402 1.00 88.25 104 PRO A CA 1
ATOM 791 C C . PRO A 1 104 ? 0.113 8.243 -15.864 1.00 88.25 104 PRO A C 1
ATOM 793 O O . PRO A 1 104 ? 0.475 7.073 -15.941 1.00 88.25 104 PRO A O 1
ATOM 796 N N . SER A 1 105 ? -1.091 8.631 -16.293 1.00 84.06 105 SER A N 1
ATOM 797 C CA . SER A 1 105 ? -2.081 7.697 -16.864 1.00 84.06 105 SER A CA 1
ATOM 798 C C . SER A 1 105 ? -1.580 6.951 -18.108 1.00 84.06 105 SER A C 1
ATOM 800 O O . SER A 1 105 ? -2.062 5.864 -18.406 1.00 84.06 105 SER A O 1
ATOM 802 N N . ARG A 1 106 ? -0.598 7.528 -18.815 1.00 81.88 106 ARG A N 1
ATOM 803 C CA . ARG A 1 106 ? 0.090 6.924 -19.967 1.00 81.88 106 ARG A CA 1
ATOM 804 C C . ARG A 1 106 ? 1.225 5.960 -19.597 1.00 81.88 106 ARG A C 1
ATOM 806 O O . ARG A 1 106 ? 1.903 5.480 -20.499 1.00 81.88 106 ARG A O 1
ATOM 813 N N . ALA A 1 107 ? 1.517 5.757 -18.310 1.00 84.81 107 ALA A N 1
ATOM 814 C CA . ALA A 1 107 ? 2.529 4.788 -17.900 1.00 84.81 107 ALA A CA 1
ATOM 815 C C . ALA A 1 107 ? 2.144 3.391 -18.406 1.00 84.81 107 ALA A C 1
ATOM 817 O O . ALA A 1 107 ? 0.950 3.071 -18.447 1.00 84.81 107 ALA A O 1
ATOM 818 N N . PRO A 1 108 ? 3.124 2.556 -18.791 1.00 82.25 108 PRO A N 1
ATOM 819 C CA . PRO A 1 108 ? 2.823 1.211 -19.244 1.00 82.25 108 PRO A CA 1
ATOM 820 C C . PRO A 1 108 ? 2.084 0.457 -18.143 1.00 82.25 108 PRO A C 1
ATOM 822 O O . PRO A 1 108 ? 2.450 0.509 -16.964 1.00 82.25 108 PRO A O 1
ATOM 825 N N . ARG A 1 109 ? 1.024 -0.240 -18.542 1.00 78.56 109 ARG A N 1
ATOM 826 C CA . ARG A 1 109 ? 0.296 -1.143 -17.658 1.00 78.56 109 ARG A CA 1
ATOM 827 C C . ARG A 1 109 ? 1.113 -2.431 -17.569 1.00 78.56 109 ARG A C 1
ATOM 829 O O . ARG A 1 109 ? 1.041 -3.284 -18.447 1.00 78.56 109 ARG A O 1
ATOM 836 N N . THR A 1 110 ? 1.968 -2.534 -16.563 1.00 74.69 110 THR A N 1
ATOM 837 C CA . THR A 1 110 ? 2.830 -3.711 -16.383 1.00 74.69 110 THR A CA 1
ATOM 838 C C . THR A 1 110 ? 2.067 -4.809 -15.655 1.00 74.69 110 THR A C 1
ATOM 840 O O . THR A 1 110 ? 1.304 -4.528 -14.732 1.00 74.69 110 THR A O 1
ATOM 843 N N . LEU A 1 111 ? 2.286 -6.068 -16.040 1.00 72.81 111 LEU A N 1
ATOM 844 C CA . LEU A 1 111 ? 1.737 -7.213 -15.301 1.00 72.81 111 LEU A CA 1
ATOM 845 C C . LEU A 1 111 ? 2.556 -7.625 -14.073 1.00 72.81 111 LEU A C 1
ATOM 847 O O . LEU A 1 111 ? 2.158 -8.541 -13.360 1.00 72.81 111 LEU A O 1
ATOM 851 N N . PHE A 1 112 ? 3.711 -6.988 -13.878 1.00 84.12 112 PHE A N 1
ATOM 852 C CA . PHE A 1 112 ? 4.694 -7.323 -12.852 1.00 84.12 112 PHE A CA 1
ATOM 853 C C . PHE A 1 112 ? 5.042 -8.825 -12.881 1.00 84.12 112 PHE A C 1
ATOM 855 O O . PHE A 1 112 ? 4.969 -9.513 -11.881 1.00 84.12 112 PHE A O 1
ATOM 862 N N . HIS A 1 113 ? 5.339 -9.377 -14.057 1.00 83.69 113 HIS A N 1
ATOM 863 C CA . HIS A 1 113 ? 5.726 -10.783 -14.175 1.00 83.69 113 HIS A CA 1
ATOM 864 C C . HIS A 1 113 ? 7.204 -10.942 -13.831 1.00 83.69 113 HIS A C 1
ATOM 866 O O . HIS A 1 113 ? 8.019 -10.241 -14.404 1.00 83.69 113 HIS A O 1
ATOM 872 N N . LEU A 1 114 ? 7.574 -11.880 -12.970 1.00 81.50 114 LEU A N 1
ATOM 873 C CA . LEU A 1 114 ? 8.976 -12.210 -12.716 1.00 81.50 114 LEU A CA 1
ATOM 874 C C . LEU A 1 114 ? 9.279 -13.599 -13.259 1.00 81.50 114 LEU A C 1
ATOM 876 O O . LEU A 1 114 ? 8.483 -14.516 -13.070 1.00 81.50 114 LEU A O 1
ATOM 880 N N . GLN A 1 115 ? 10.430 -13.771 -13.906 1.00 80.12 115 GLN A N 1
ATOM 881 C CA . GLN A 1 115 ? 10.797 -15.046 -14.520 1.00 80.12 115 GLN A CA 1
ATOM 882 C C . GLN A 1 115 ? 10.825 -16.192 -13.494 1.00 80.12 115 GLN A C 1
ATOM 884 O O . GLN A 1 115 ? 10.365 -17.293 -13.793 1.00 80.12 115 GLN A O 1
ATOM 889 N N . GLU A 1 116 ? 11.297 -15.935 -12.273 1.00 79.69 116 GLU A N 1
ATOM 890 C CA . GLU A 1 116 ? 11.427 -16.947 -11.216 1.00 79.69 116 GLU A CA 1
ATOM 891 C C . GLU A 1 116 ? 10.128 -17.199 -10.450 1.00 79.69 116 GLU A C 1
ATOM 893 O O . GLU A 1 116 ? 9.957 -18.263 -9.853 1.00 79.69 116 GLU A O 1
ATOM 898 N N . TYR A 1 117 ? 9.230 -16.211 -10.414 1.00 80.62 117 TYR A N 1
ATOM 899 C CA . TYR A 1 117 ? 8.069 -16.216 -9.517 1.00 80.62 117 TYR A CA 1
ATOM 900 C C . TYR A 1 117 ? 6.721 -16.173 -10.240 1.00 80.62 117 TYR A C 1
ATOM 902 O O . TYR A 1 117 ? 5.676 -16.294 -9.601 1.00 80.62 117 TYR A O 1
ATOM 910 N N . GLY A 1 118 ? 6.722 -15.995 -11.558 1.00 85.19 118 GLY A N 1
ATOM 911 C CA . GLY A 1 118 ? 5.519 -15.803 -12.348 1.00 85.19 118 GLY A CA 1
ATOM 912 C C . GLY A 1 118 ? 4.816 -14.490 -12.006 1.00 85.19 118 GLY A C 1
ATOM 913 O O . GLY A 1 118 ? 5.425 -13.424 -11.931 1.00 85.19 118 GLY A O 1
ATOM 914 N N . PHE A 1 119 ? 3.501 -14.565 -11.812 1.00 84.56 119 PHE A N 1
ATOM 915 C CA . PHE A 1 119 ? 2.662 -13.408 -11.502 1.00 84.56 119 PHE A CA 1
ATOM 916 C C . PHE A 1 119 ? 2.538 -13.169 -10.003 1.00 84.56 119 PHE A C 1
ATOM 918 O O . PHE A 1 119 ? 2.536 -14.127 -9.223 1.00 84.56 119 PHE A O 1
ATOM 925 N N . PRO A 1 120 ? 2.327 -11.909 -9.593 1.00 90.06 120 PRO A N 1
ATOM 926 C CA . PRO A 1 120 ? 2.027 -11.616 -8.213 1.00 90.06 120 PRO A CA 1
ATOM 927 C C . PRO A 1 120 ? 0.712 -12.288 -7.803 1.00 90.06 120 PRO A C 1
ATOM 929 O O . PRO A 1 120 ? -0.281 -12.294 -8.543 1.00 90.06 120 PRO A O 1
ATOM 932 N N . SER A 1 121 ? 0.708 -12.857 -6.600 1.00 87.94 121 SER A N 1
ATOM 933 C CA . SER A 1 121 ? -0.498 -13.367 -5.953 1.00 87.94 121 SER A CA 1
ATOM 934 C C . SER A 1 121 ? -1.441 -12.221 -5.604 1.00 87.94 121 SER A C 1
ATOM 936 O O . SER A 1 121 ? -2.646 -12.337 -5.815 1.00 87.94 121 SER A O 1
ATOM 938 N N . ASP A 1 122 ? -0.872 -11.103 -5.150 1.00 89.75 122 ASP A N 1
ATOM 939 C CA . ASP A 1 122 ? -1.586 -9.930 -4.663 1.00 89.75 122 ASP A CA 1
ATOM 940 C C . ASP A 1 122 ? -0.868 -8.644 -5.094 1.00 89.75 122 ASP A C 1
ATOM 942 O O . ASP A 1 122 ? 0.361 -8.595 -5.203 1.00 89.75 122 ASP A O 1
ATOM 946 N N . LEU A 1 123 ? -1.651 -7.590 -5.328 1.00 92.25 123 LEU A N 1
ATOM 947 C CA . LEU A 1 123 ? -1.182 -6.274 -5.753 1.00 92.25 123 LEU A CA 1
ATOM 948 C C . LEU A 1 123 ? -1.872 -5.180 -4.938 1.00 92.25 123 LEU A C 1
ATOM 950 O O . LEU A 1 123 ? -3.101 -5.150 -4.843 1.00 92.25 123 LEU A O 1
ATOM 954 N N . TRP A 1 124 ? -1.088 -4.231 -4.434 1.00 94.06 124 TRP A N 1
ATOM 955 C CA . TRP A 1 124 ? -1.572 -3.070 -3.693 1.00 94.06 124 TRP A CA 1
ATOM 956 C C . TRP A 1 124 ? -1.060 -1.787 -4.338 1.00 94.06 124 TRP A C 1
ATOM 958 O O . TRP A 1 124 ? 0.130 -1.477 -4.294 1.00 94.06 124 TRP A O 1
ATOM 968 N N . ALA A 1 125 ? -1.969 -1.025 -4.947 1.00 93.31 125 ALA A N 1
ATOM 969 C CA . ALA A 1 125 ? -1.652 0.294 -5.482 1.00 93.31 125 ALA A CA 1
ATOM 970 C C . ALA A 1 125 ? -1.673 1.328 -4.356 1.00 93.31 125 ALA A C 1
ATOM 972 O O . ALA A 1 125 ? -2.727 1.604 -3.781 1.00 93.31 125 ALA A O 1
ATOM 973 N N . TYR A 1 126 ? -0.534 1.958 -4.093 1.00 93.88 126 TYR A N 1
ATOM 974 C CA . TYR A 1 126 ? -0.478 3.129 -3.231 1.00 93.88 126 TYR A CA 1
ATOM 975 C C . TYR A 1 126 ? -0.901 4.343 -4.050 1.00 93.88 126 TYR A C 1
ATOM 977 O O . TYR A 1 126 ? -0.251 4.697 -5.038 1.00 93.88 126 TYR A O 1
ATOM 985 N N . ARG A 1 127 ? -2.029 4.949 -3.675 1.00 91.69 127 ARG A N 1
ATOM 986 C CA . ARG A 1 127 ? -2.684 6.016 -4.436 1.00 91.69 127 ARG A CA 1
ATOM 987 C C . ARG A 1 127 ? -2.723 7.325 -3.662 1.00 91.69 127 ARG A C 1
ATOM 989 O O . ARG A 1 127 ? -2.799 7.333 -2.442 1.00 91.69 127 ARG A O 1
ATOM 996 N N . ASP A 1 128 ? -2.705 8.423 -4.405 1.00 86.75 128 ASP A N 1
ATOM 997 C CA . ASP A 1 128 ? -3.030 9.763 -3.922 1.00 86.75 128 ASP A CA 1
ATOM 998 C C . ASP A 1 128 ? -4.080 10.366 -4.863 1.00 86.75 128 ASP A C 1
ATOM 1000 O O . ASP A 1 128 ? -3.791 10.762 -6.006 1.00 86.75 128 ASP A O 1
ATOM 1004 N N . GLY A 1 129 ? -5.334 10.298 -4.417 1.00 87.06 129 GLY A N 1
ATOM 1005 C CA . GLY A 1 129 ? -6.500 10.462 -5.273 1.00 87.06 129 GLY A CA 1
ATOM 1006 C C . GLY A 1 129 ? -6.473 9.464 -6.434 1.00 87.06 129 GLY A C 1
ATOM 1007 O O . GLY A 1 129 ? -6.342 8.256 -6.249 1.00 87.06 129 GLY A O 1
ATOM 1008 N N . LYS A 1 130 ? -6.553 9.970 -7.669 1.00 85.38 130 LYS A N 1
ATOM 1009 C CA . LYS A 1 130 ? -6.549 9.128 -8.881 1.00 85.38 130 LYS A CA 1
ATOM 1010 C C . LYS A 1 130 ? -5.153 8.645 -9.293 1.00 85.38 130 LYS A C 1
ATOM 1012 O O . LYS A 1 130 ? -5.049 7.768 -10.148 1.00 85.38 130 LYS A O 1
ATOM 1017 N N . ASN A 1 131 ? -4.090 9.203 -8.714 1.00 88.38 131 ASN A N 1
ATOM 1018 C CA . ASN A 1 131 ? -2.722 8.924 -9.140 1.00 88.38 131 ASN A CA 1
ATOM 1019 C C . ASN A 1 131 ? -2.158 7.723 -8.389 1.00 88.38 131 ASN A C 1
ATOM 1021 O O . ASN A 1 131 ? -2.211 7.683 -7.161 1.00 88.38 131 ASN A O 1
ATOM 1025 N N . ILE A 1 132 ? -1.561 6.783 -9.117 1.00 91.81 132 ILE A N 1
ATOM 1026 C CA . ILE A 1 132 ? -0.717 5.751 -8.511 1.00 91.81 132 ILE A CA 1
ATOM 1027 C C . ILE A 1 132 ? 0.631 6.397 -8.170 1.00 91.81 132 ILE A C 1
ATOM 1029 O O . ILE A 1 132 ? 1.132 7.243 -8.913 1.00 91.81 132 ILE A O 1
ATOM 1033 N N . ARG A 1 133 ? 1.189 6.026 -7.022 1.00 92.00 133 ARG A N 1
ATOM 1034 C CA . ARG A 1 133 ? 2.511 6.442 -6.542 1.00 92.00 133 ARG A CA 1
ATOM 1035 C C . ARG A 1 133 ? 3.517 5.321 -6.764 1.00 92.00 133 ARG A C 1
ATOM 1037 O O . ARG A 1 133 ? 4.532 5.500 -7.426 1.00 92.00 133 ARG A O 1
ATOM 1044 N N . PHE A 1 134 ? 3.176 4.143 -6.262 1.00 93.81 134 PHE A N 1
ATOM 1045 C CA . PHE A 1 134 ? 3.911 2.901 -6.454 1.00 93.81 134 PHE A CA 1
ATOM 1046 C C . PHE A 1 134 ? 2.965 1.714 -6.238 1.00 93.81 134 PHE A C 1
ATOM 1048 O O . PHE A 1 134 ? 1.806 1.891 -5.844 1.00 93.81 134 PHE A O 1
ATOM 1055 N N . VAL A 1 135 ? 3.449 0.510 -6.521 1.00 93.19 135 VAL A N 1
ATOM 1056 C CA . VAL A 1 135 ? 2.696 -0.734 -6.353 1.00 93.19 135 VAL A CA 1
ATOM 1057 C C . VAL A 1 135 ? 3.511 -1.694 -5.502 1.00 93.19 135 VAL A C 1
ATOM 1059 O O . VAL A 1 135 ? 4.654 -1.973 -5.842 1.00 93.19 135 VAL A O 1
ATOM 1062 N N . ALA A 1 136 ? 2.935 -2.215 -4.424 1.00 93.12 136 ALA A N 1
ATOM 1063 C CA . ALA A 1 136 ? 3.496 -3.370 -3.732 1.00 93.12 136 ALA A CA 1
ATOM 1064 C C . ALA A 1 136 ? 2.917 -4.649 -4.345 1.00 93.12 136 ALA A C 1
ATOM 1066 O O . ALA A 1 136 ? 1.714 -4.729 -4.607 1.00 93.12 136 ALA A O 1
ATOM 1067 N N . ALA A 1 137 ? 3.768 -5.640 -4.580 1.00 92.81 137 ALA A N 1
ATOM 1068 C CA . ALA A 1 137 ? 3.411 -6.898 -5.218 1.00 92.81 137 ALA A CA 1
ATOM 1069 C C . ALA A 1 137 ? 3.902 -8.079 -4.376 1.00 92.81 137 ALA A C 1
ATOM 1071 O O . ALA A 1 137 ? 5.091 -8.155 -4.057 1.00 92.81 137 ALA A O 1
ATOM 1072 N N . ALA A 1 138 ? 2.995 -8.990 -4.019 1.00 91.81 138 ALA A N 1
ATOM 1073 C CA . ALA A 1 138 ? 3.337 -10.235 -3.340 1.00 91.81 138 ALA A CA 1
ATOM 1074 C C . ALA A 1 138 ? 3.536 -11.365 -4.346 1.00 91.81 138 ALA A C 1
ATOM 1076 O O . ALA A 1 138 ? 2.712 -11.550 -5.233 1.00 91.81 138 ALA A O 1
ATOM 1077 N N . TYR A 1 139 ? 4.584 -12.157 -4.157 1.00 90.25 139 TYR A N 1
ATOM 1078 C CA . TYR A 1 139 ? 4.864 -13.368 -4.923 1.00 90.25 139 TYR A CA 1
ATOM 1079 C C . TYR A 1 139 ? 5.038 -14.538 -3.967 1.00 90.25 139 TYR A C 1
ATOM 1081 O O . TYR A 1 139 ? 5.537 -14.370 -2.854 1.00 90.25 139 TYR A O 1
ATOM 1089 N N . HIS A 1 140 ? 4.670 -15.736 -4.405 1.00 86.69 140 HIS A N 1
ATOM 1090 C CA . HIS A 1 140 ? 4.955 -16.956 -3.663 1.00 86.69 140 HIS A CA 1
ATOM 1091 C C . HIS A 1 140 ? 6.146 -17.665 -4.291 1.00 86.69 140 HIS A C 1
ATOM 1093 O O . HIS A 1 140 ? 6.103 -18.045 -5.457 1.00 86.69 140 HIS A O 1
ATOM 1099 N N . SER A 1 141 ? 7.209 -17.852 -3.512 1.00 83.69 141 SER A N 1
ATOM 1100 C CA . SER A 1 141 ? 8.316 -18.698 -3.942 1.00 83.69 141 SER A CA 1
ATOM 1101 C C . SER A 1 141 ? 7.904 -20.170 -3.942 1.00 83.69 141 SER A C 1
ATOM 1103 O O . SER A 1 141 ? 6.968 -20.577 -3.247 1.00 83.69 141 SER A O 1
ATOM 1105 N N . PHE A 1 142 ? 8.675 -20.999 -4.645 1.00 79.75 142 PHE A N 1
ATOM 1106 C CA . PHE A 1 142 ? 8.524 -22.457 -4.618 1.00 79.75 142 PHE A CA 1
ATOM 1107 C C . PHE A 1 142 ? 8.698 -23.065 -3.209 1.00 79.75 142 PHE A C 1
ATOM 1109 O O . PHE A 1 142 ? 8.245 -24.176 -2.957 1.00 79.75 142 PHE A O 1
ATOM 1116 N N . LEU A 1 143 ? 9.311 -22.329 -2.271 1.00 79.75 143 LEU A N 1
ATOM 1117 C CA . LEU A 1 143 ? 9.443 -22.713 -0.859 1.00 79.75 143 LEU A CA 1
ATOM 1118 C C . LEU A 1 143 ? 8.232 -22.299 -0.002 1.00 79.75 143 LEU A C 1
ATOM 1120 O O . LEU A 1 143 ? 8.268 -22.432 1.220 1.00 79.75 143 LEU A O 1
ATOM 1124 N N . GLY A 1 144 ? 7.178 -21.745 -0.608 1.00 80.19 144 GLY A N 1
ATOM 1125 C CA . GLY A 1 144 ? 6.001 -21.246 0.106 1.00 80.19 144 GLY A CA 1
ATOM 1126 C C . GLY A 1 144 ? 6.257 -19.957 0.893 1.00 80.19 144 GLY A C 1
ATOM 1127 O O . GLY A 1 144 ? 5.488 -19.615 1.792 1.00 80.19 144 GLY A O 1
ATOM 1128 N N . ILE A 1 145 ? 7.334 -19.231 0.579 1.00 84.19 145 ILE A N 1
ATOM 1129 C CA . ILE A 1 145 ? 7.653 -17.946 1.205 1.00 84.19 145 ILE A CA 1
ATOM 1130 C C . ILE A 1 145 ? 6.989 -16.840 0.389 1.00 84.19 145 ILE A C 1
ATOM 1132 O O . ILE A 1 145 ? 7.185 -16.756 -0.822 1.00 84.19 145 ILE A O 1
ATOM 1136 N N . THR A 1 146 ? 6.223 -15.971 1.049 1.00 88.00 146 THR A N 1
ATOM 1137 C CA . THR A 1 146 ? 5.742 -14.735 0.425 1.00 88.00 146 THR A CA 1
ATOM 1138 C C . THR A 1 146 ? 6.876 -13.716 0.354 1.00 88.00 146 THR A C 1
ATOM 1140 O O . THR A 1 146 ? 7.423 -13.327 1.390 1.00 88.00 146 THR A O 1
ATOM 1143 N N . LEU A 1 147 ? 7.199 -13.281 -0.859 1.00 89.75 147 LEU A N 1
ATOM 1144 C CA . LEU A 1 147 ? 8.120 -12.191 -1.162 1.00 89.75 147 LEU A CA 1
ATOM 1145 C C . LEU A 1 147 ? 7.307 -10.942 -1.496 1.00 89.75 147 LEU A C 1
ATOM 1147 O O . LEU A 1 147 ? 6.322 -11.037 -2.221 1.00 89.75 147 LEU A O 1
ATOM 1151 N N . LEU A 1 148 ? 7.712 -9.788 -0.973 1.00 90.31 148 LEU A N 1
ATOM 1152 C CA . LEU A 1 148 ? 7.087 -8.499 -1.266 1.00 90.31 148 LEU A CA 1
ATOM 1153 C C . LEU A 1 148 ? 8.079 -7.624 -2.023 1.00 90.31 148 LEU A C 1
ATOM 1155 O O . LEU A 1 148 ? 9.212 -7.447 -1.576 1.00 90.31 148 LEU A O 1
ATOM 1159 N N . PHE A 1 149 ? 7.638 -7.072 -3.147 1.00 91.94 149 PHE A N 1
ATOM 1160 C CA . PHE A 1 149 ? 8.430 -6.174 -3.976 1.00 91.94 149 PHE A CA 1
ATOM 1161 C C . PHE A 1 149 ? 7.680 -4.874 -4.241 1.00 91.94 149 PHE A C 1
ATOM 1163 O O . PHE A 1 149 ? 6.506 -4.899 -4.613 1.00 91.94 149 PHE A O 1
ATOM 1170 N N . ASP A 1 150 ? 8.383 -3.751 -4.105 1.00 92.50 150 ASP A N 1
ATOM 1171 C CA . ASP A 1 150 ? 7.876 -2.451 -4.531 1.00 92.50 150 ASP A CA 1
ATOM 1172 C C . ASP A 1 150 ? 8.218 -2.220 -5.995 1.00 92.50 150 ASP A C 1
ATOM 1174 O O . ASP A 1 150 ? 9.347 -2.446 -6.431 1.00 92.50 150 ASP A O 1
ATOM 1178 N N . TRP A 1 151 ? 7.249 -1.703 -6.731 1.00 93.00 151 TRP A N 1
ATOM 1179 C CA . TRP A 1 151 ? 7.390 -1.293 -8.112 1.00 93.00 151 TRP A CA 1
ATOM 1180 C C . TRP A 1 151 ? 7.128 0.196 -8.217 1.00 93.00 151 TRP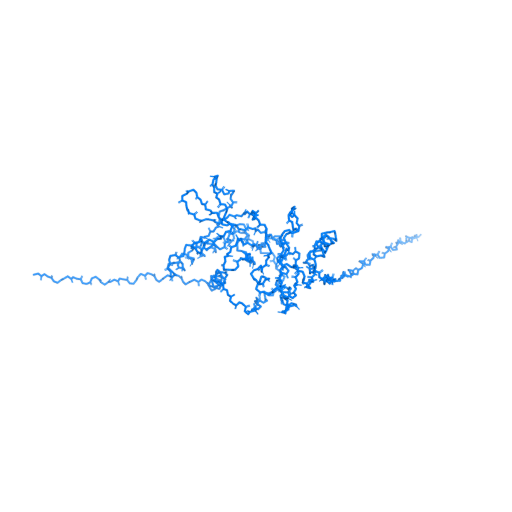 A C 1
ATOM 1182 O O . TRP A 1 151 ? 6.072 0.689 -7.816 1.00 93.00 151 TRP A O 1
ATOM 1192 N N . THR A 1 152 ? 8.086 0.920 -8.782 1.00 93.75 152 THR A N 1
ATOM 1193 C CA . THR A 1 152 ? 8.015 2.371 -8.964 1.00 93.75 152 THR A CA 1
ATOM 1194 C C . THR A 1 152 ? 8.165 2.715 -10.438 1.00 93.75 152 THR A C 1
ATOM 1196 O O . THR A 1 152 ? 8.895 2.048 -11.170 1.00 93.75 152 THR A O 1
ATOM 1199 N N . CYS A 1 153 ? 7.443 3.736 -10.904 1.00 93.56 153 CYS A N 1
ATOM 1200 C CA . CYS A 1 153 ? 7.548 4.189 -12.288 1.00 93.56 153 CYS A CA 1
ATOM 1201 C C . CYS A 1 153 ? 8.671 5.219 -12.408 1.00 93.56 153 CYS A C 1
ATOM 1203 O O . CYS A 1 153 ? 8.742 6.172 -11.630 1.00 93.56 153 CYS A O 1
ATOM 1205 N N . HIS A 1 154 ? 9.507 5.069 -13.425 1.00 93.56 154 HIS A N 1
ATOM 1206 C CA . HIS A 1 154 ? 10.587 5.986 -13.756 1.00 93.56 154 HIS A CA 1
ATOM 1207 C C . HIS A 1 154 ? 10.367 6.576 -15.141 1.00 93.56 154 HIS A C 1
ATOM 1209 O O . HIS A 1 154 ? 9.788 5.937 -16.021 1.00 93.56 154 HIS A O 1
ATOM 1215 N N . ARG A 1 155 ? 10.839 7.809 -15.316 1.00 94.62 155 ARG A N 1
ATOM 1216 C CA . ARG A 1 155 ? 11.028 8.423 -16.627 1.00 94.62 155 ARG A CA 1
ATOM 1217 C C . ARG A 1 155 ? 12.474 8.223 -17.057 1.00 94.62 155 ARG A C 1
ATOM 1219 O O . ARG A 1 155 ? 13.387 8.597 -16.320 1.00 94.62 155 ARG A O 1
ATOM 1226 N N . LEU A 1 156 ? 12.655 7.635 -18.230 1.00 93.25 156 LEU A N 1
ATOM 1227 C CA . LEU A 1 156 ? 13.949 7.413 -18.866 1.00 93.25 156 LEU A CA 1
ATOM 1228 C C . LEU A 1 156 ? 14.431 8.688 -19.580 1.00 93.25 156 LEU A C 1
ATOM 1230 O O . LEU A 1 156 ? 13.677 9.654 -19.726 1.00 93.25 156 LEU A O 1
ATOM 1234 N N . LYS A 1 157 ? 15.703 8.717 -20.005 1.00 93.12 157 LYS A N 1
ATOM 1235 C CA . LYS A 1 157 ? 16.319 9.896 -20.654 1.00 93.12 157 LYS A CA 1
ATOM 1236 C C . LYS A 1 157 ? 15.645 10.281 -21.972 1.00 93.12 157 LYS A C 1
ATOM 1238 O O . LYS A 1 157 ? 15.576 11.461 -22.294 1.00 93.12 157 LYS A O 1
ATOM 1243 N N . ASP A 1 158 ? 15.142 9.295 -22.703 1.00 91.88 158 ASP A N 1
ATOM 1244 C CA . ASP A 1 158 ? 14.369 9.450 -23.941 1.00 91.88 158 ASP A CA 1
ATOM 1245 C C . ASP A 1 158 ? 12.909 9.889 -23.694 1.00 91.88 158 ASP A C 1
ATOM 1247 O O . ASP A 1 158 ? 12.171 10.165 -24.636 1.00 91.88 158 ASP A O 1
ATOM 1251 N N . GLY A 1 159 ? 12.489 10.002 -22.429 1.00 91.94 159 GLY A N 1
ATOM 1252 C CA . GLY A 1 159 ? 11.134 10.380 -22.035 1.00 91.94 159 GLY A CA 1
ATOM 1253 C C . GLY A 1 159 ? 10.159 9.207 -21.909 1.00 91.94 159 GLY A C 1
ATOM 1254 O O . GLY A 1 159 ? 9.022 9.431 -21.470 1.00 91.94 159 GLY A O 1
ATOM 1255 N N . GLU A 1 160 ? 10.594 7.984 -22.224 1.00 90.50 160 GLU A N 1
ATOM 1256 C CA . GLU A 1 160 ? 9.807 6.769 -22.033 1.00 90.50 160 GLU A CA 1
ATOM 1257 C C . GLU A 1 160 ? 9.544 6.509 -20.545 1.00 90.50 160 GLU A C 1
ATOM 1259 O O . GLU A 1 160 ? 10.262 6.970 -19.649 1.00 90.50 160 GLU A O 1
ATOM 1264 N N . LEU A 1 161 ? 8.466 5.776 -20.271 1.00 90.00 161 LEU A N 1
ATOM 1265 C CA . LEU A 1 161 ? 8.073 5.390 -18.920 1.00 90.00 161 LEU A CA 1
ATOM 1266 C C . LEU A 1 161 ? 8.287 3.892 -18.735 1.00 90.00 161 LEU A C 1
ATOM 1268 O O . LEU A 1 161 ? 7.872 3.099 -19.576 1.00 90.00 161 LEU A O 1
ATOM 1272 N N . ALA A 1 162 ? 8.882 3.508 -17.611 1.00 90.31 162 ALA A N 1
ATOM 1273 C CA . ALA A 1 162 ? 9.121 2.111 -17.267 1.00 90.31 162 ALA A CA 1
ATOM 1274 C C . ALA A 1 162 ? 8.943 1.876 -15.763 1.00 90.31 162 ALA A C 1
ATOM 1276 O O . ALA A 1 162 ? 9.079 2.799 -14.960 1.00 90.31 162 ALA A O 1
ATOM 1277 N N . TRP A 1 163 ? 8.612 0.642 -15.387 1.00 91.50 163 TRP A N 1
ATOM 1278 C CA . TRP A 1 163 ? 8.499 0.230 -13.989 1.00 91.50 163 TRP A CA 1
ATOM 1279 C C . TRP A 1 163 ? 9.748 -0.529 -13.566 1.00 91.50 163 TRP A C 1
ATOM 1281 O O . TRP A 1 163 ? 10.185 -1.418 -14.288 1.00 91.50 163 TRP A O 1
ATOM 1291 N N . TYR A 1 164 ? 10.260 -0.209 -12.381 1.00 90.69 164 TYR A N 1
ATOM 1292 C CA . TYR A 1 164 ? 11.428 -0.852 -11.787 1.00 90.69 164 TYR A CA 1
ATOM 1293 C C . TYR A 1 164 ? 11.110 -1.340 -10.380 1.00 90.69 164 TYR A C 1
ATOM 1295 O O . TYR A 1 164 ? 10.337 -0.704 -9.651 1.00 90.69 164 TYR A O 1
ATOM 1303 N N . ARG A 1 165 ? 11.728 -2.459 -9.999 1.00 91.44 165 ARG A N 1
ATOM 1304 C CA . ARG A 1 165 ? 11.623 -3.047 -8.666 1.00 91.44 165 ARG A CA 1
ATOM 1305 C C . ARG A 1 165 ? 12.508 -2.274 -7.695 1.00 91.44 165 ARG A C 1
ATOM 1307 O O . ARG A 1 165 ? 13.646 -2.644 -7.431 1.00 91.44 165 ARG A O 1
ATOM 1314 N N . MET A 1 166 ? 11.979 -1.174 -7.189 1.00 89.62 166 MET A N 1
ATOM 1315 C CA . MET A 1 166 ? 12.710 -0.245 -6.344 1.00 89.62 166 MET A CA 1
ATOM 1316 C C . MET A 1 166 ? 11.818 0.313 -5.247 1.00 89.62 166 MET A C 1
ATOM 1318 O O . MET A 1 166 ? 10.642 0.586 -5.511 1.00 89.62 166 MET A O 1
ATOM 1322 N N . PRO A 1 167 ? 12.382 0.575 -4.056 1.00 89.00 167 PRO A N 1
ATOM 1323 C CA . PRO A 1 167 ? 11.640 1.223 -2.993 1.00 89.00 167 PRO A CA 1
ATOM 1324 C C . PRO A 1 167 ? 11.182 2.630 -3.418 1.00 89.00 167 PRO A C 1
ATOM 1326 O O . PRO A 1 167 ? 11.863 3.324 -4.185 1.00 89.00 167 PRO A O 1
ATOM 1329 N N . PRO A 1 168 ? 10.019 3.092 -2.934 1.00 90.69 168 PRO A N 1
ATOM 1330 C CA . PRO A 1 168 ? 9.569 4.449 -3.184 1.00 90.69 168 PRO A CA 1
ATOM 1331 C C . PRO A 1 168 ? 10.512 5.477 -2.536 1.00 90.69 168 PRO A C 1
ATOM 1333 O O . PRO A 1 168 ? 10.898 5.321 -1.382 1.00 90.69 168 PRO A O 1
ATOM 1336 N N . LYS A 1 169 ? 10.829 6.582 -3.233 1.00 87.50 169 LYS A N 1
ATOM 1337 C CA . LYS A 1 169 ? 11.583 7.715 -2.643 1.00 87.50 169 LYS A CA 1
ATOM 1338 C C . LYS A 1 169 ? 10.896 8.315 -1.415 1.00 87.50 169 LYS A C 1
ATOM 1340 O O . LYS A 1 169 ? 11.552 8.902 -0.560 1.00 87.50 169 LYS A O 1
ATOM 1345 N N . GLN A 1 170 ? 9.570 8.244 -1.385 1.00 84.31 170 GLN A N 1
ATOM 1346 C CA . GLN A 1 170 ? 8.749 8.702 -0.277 1.00 84.31 170 GLN A CA 1
ATOM 1347 C C . GLN A 1 170 ? 7.737 7.619 0.049 1.00 84.31 170 GLN A C 1
ATOM 1349 O O . GLN A 1 170 ? 6.890 7.284 -0.781 1.00 84.31 170 GLN A O 1
ATOM 1354 N N . GLU A 1 171 ? 7.812 7.096 1.265 1.00 83.69 171 GLU A N 1
ATOM 1355 C CA . GLU A 1 171 ? 6.816 6.156 1.751 1.00 83.69 171 GLU A CA 1
ATOM 1356 C C . GLU A 1 171 ? 5.463 6.852 1.923 1.00 83.69 171 GLU A C 1
ATOM 1358 O O . GLU A 1 171 ? 5.360 8.067 2.121 1.00 83.69 171 GLU A O 1
ATOM 1363 N N . ARG A 1 172 ? 4.386 6.084 1.789 1.00 87.88 172 ARG A N 1
ATOM 1364 C CA . ARG A 1 172 ? 3.013 6.564 1.946 1.00 87.88 172 ARG A CA 1
ATOM 1365 C C . ARG A 1 172 ? 2.183 5.469 2.591 1.00 87.88 172 ARG A C 1
ATOM 1367 O O . ARG A 1 172 ? 2.525 4.296 2.493 1.00 87.88 172 ARG A O 1
ATOM 1374 N N . LEU A 1 173 ? 1.086 5.868 3.222 1.00 94.38 173 LEU A N 1
ATOM 1375 C CA . LEU A 1 173 ? 0.084 4.928 3.700 1.00 94.38 173 LEU A CA 1
ATOM 1376 C C . LEU A 1 173 ? -0.684 4.328 2.524 1.00 94.38 173 LEU A C 1
ATOM 1378 O O . LEU A 1 173 ? -1.015 5.023 1.559 1.00 94.38 173 LEU A O 1
ATOM 1382 N N . TYR A 1 174 ? -1.005 3.044 2.624 1.00 95.56 174 TYR A N 1
ATOM 1383 C CA . TYR A 1 174 ? -1.984 2.425 1.744 1.00 95.56 174 TYR A CA 1
ATOM 1384 C C . TYR A 1 174 ? -3.369 3.043 1.992 1.00 95.56 174 TYR A C 1
ATOM 1386 O O . TYR A 1 174 ? -3.675 3.452 3.112 1.00 95.56 174 TYR A O 1
ATOM 1394 N N . ALA A 1 175 ? -4.219 3.113 0.966 1.00 95.19 175 ALA A N 1
ATOM 1395 C CA . ALA A 1 175 ? -5.540 3.748 1.055 1.00 95.19 175 ALA A CA 1
ATOM 1396 C C . ALA A 1 175 ? -5.504 5.227 1.514 1.00 95.19 175 ALA A C 1
ATOM 1398 O O . ALA A 1 175 ? -6.439 5.706 2.158 1.00 95.19 175 ALA A O 1
ATOM 1399 N N . LEU A 1 176 ? -4.422 5.957 1.203 1.00 94.31 176 LEU A N 1
ATOM 1400 C CA . LEU A 1 176 ? -4.273 7.375 1.549 1.00 94.31 176 LEU A CA 1
ATOM 1401 C C . LEU A 1 176 ? -5.416 8.233 0.996 1.00 94.31 176 LEU A C 1
ATOM 1403 O O . LEU A 1 176 ? -5.918 9.105 1.694 1.00 94.31 176 LEU A O 1
ATOM 1407 N N . ASP A 1 177 ? -5.862 7.958 -0.225 1.00 93.00 177 ASP A N 1
ATOM 1408 C CA . ASP A 1 177 ? -7.044 8.567 -0.830 1.00 93.00 177 ASP A CA 1
ATOM 1409 C C . ASP A 1 177 ? -8.285 8.428 0.067 1.00 93.00 177 ASP A C 1
ATOM 1411 O O . ASP A 1 177 ? -8.914 9.429 0.409 1.00 93.00 177 ASP A O 1
ATOM 1415 N N . ARG A 1 178 ? -8.581 7.213 0.545 1.00 94.12 178 ARG A N 1
ATOM 1416 C CA . ARG A 1 178 ? -9.712 6.953 1.450 1.00 94.12 178 ARG A CA 1
ATOM 1417 C C . ARG A 1 178 ? -9.541 7.670 2.783 1.00 94.12 178 ARG A C 1
ATOM 1419 O O . ARG A 1 178 ? -10.487 8.294 3.263 1.00 94.12 178 ARG A O 1
ATOM 1426 N N . LEU A 1 179 ? -8.338 7.621 3.358 1.00 95.81 179 LEU A N 1
ATOM 1427 C CA . LEU A 1 179 ? -8.024 8.324 4.600 1.00 95.81 179 LEU A CA 1
ATOM 1428 C C . LEU A 1 179 ? -8.302 9.825 4.447 1.00 95.81 179 LEU A C 1
ATOM 1430 O O . LEU A 1 179 ? -9.033 10.388 5.258 1.00 95.81 179 LEU A O 1
ATOM 1434 N N . LEU A 1 180 ? -7.807 10.464 3.388 1.00 94.00 180 LEU A N 1
ATOM 1435 C CA . LEU A 1 180 ? -8.007 11.897 3.164 1.00 94.00 180 LEU A CA 1
ATOM 1436 C C . LEU A 1 180 ? -9.479 12.261 2.917 1.00 94.00 180 LEU A C 1
ATOM 1438 O O . LEU A 1 180 ? -9.935 13.291 3.404 1.00 94.00 180 LEU A O 1
ATOM 1442 N N . THR A 1 181 ? -10.238 11.420 2.207 1.00 94.81 181 THR A N 1
ATOM 1443 C CA . THR A 1 181 ? -11.668 11.679 1.940 1.00 94.81 181 THR A CA 1
ATOM 1444 C C . THR A 1 181 ? -12.579 11.482 3.153 1.00 94.81 181 THR A C 1
ATOM 1446 O O . THR A 1 181 ? -13.652 12.077 3.208 1.00 94.81 181 THR A O 1
ATOM 1449 N N . ALA A 1 182 ? -12.168 10.673 4.133 1.00 95.81 182 ALA A N 1
ATOM 1450 C CA . ALA A 1 182 ? -12.965 10.347 5.312 1.00 95.81 182 ALA A CA 1
ATOM 1451 C C . ALA A 1 182 ? -12.153 10.577 6.602 1.00 95.81 182 ALA A C 1
ATOM 1453 O O . ALA A 1 182 ? -11.784 9.608 7.273 1.00 95.81 182 ALA A O 1
ATOM 1454 N N . PRO A 1 183 ? -11.859 11.841 6.976 1.00 95.06 183 PRO A N 1
ATOM 1455 C CA . PRO A 1 183 ? -10.948 12.181 8.075 1.00 95.06 183 PRO A CA 1
ATOM 1456 C C . PRO A 1 183 ? -11.353 11.613 9.443 1.00 95.06 183 PRO A C 1
ATOM 1458 O O . PRO A 1 183 ? -10.485 11.269 10.235 1.00 95.06 183 PRO A O 1
ATOM 1461 N N . GLY A 1 184 ? -12.653 11.450 9.707 1.00 94.56 184 GLY A N 1
ATOM 1462 C CA . GLY A 1 184 ? -13.161 10.899 10.970 1.00 94.56 184 GLY A CA 1
ATOM 1463 C C . GLY A 1 184 ? -13.364 9.380 10.989 1.00 94.56 184 GLY A C 1
ATOM 1464 O O . GLY A 1 184 ? -13.770 8.835 12.011 1.00 94.56 184 GLY A O 1
ATOM 1465 N N . GLN A 1 185 ? -13.142 8.671 9.875 1.00 97.19 185 GLN A N 1
ATOM 1466 C CA . GLN A 1 185 ? -13.414 7.233 9.831 1.00 97.19 185 GLN A CA 1
ATOM 1467 C C . GLN A 1 185 ? -12.346 6.446 10.616 1.00 97.19 185 GLN A C 1
ATOM 1469 O O . GLN A 1 185 ? -11.152 6.665 10.371 1.00 97.19 185 GLN A O 1
ATOM 1474 N N . PRO A 1 186 ? -12.740 5.506 11.505 1.00 97.31 186 PRO A N 1
ATOM 1475 C CA . PRO A 1 186 ? -11.794 4.669 12.236 1.00 97.31 186 PRO A CA 1
ATOM 1476 C C . PRO A 1 186 ? -10.949 3.793 11.312 1.00 97.31 186 PRO A C 1
ATOM 1478 O O . PRO A 1 186 ? -11.391 3.367 10.239 1.00 97.31 186 PRO A O 1
ATOM 1481 N N . VAL A 1 187 ? -9.743 3.469 11.767 1.00 97.62 187 VAL A N 1
ATOM 1482 C CA . VAL A 1 187 ? -8.712 2.814 10.959 1.00 97.62 187 VAL A CA 1
ATOM 1483 C C . VAL A 1 187 ? -8.297 1.483 11.579 1.00 97.62 187 VAL A C 1
ATOM 1485 O O . VAL A 1 187 ? -8.288 1.316 12.801 1.00 97.62 187 VAL A O 1
ATOM 1488 N N . VAL A 1 188 ? -7.959 0.522 10.721 1.00 96.25 188 VAL A N 1
ATOM 1489 C CA . VAL A 1 188 ? -7.205 -0.681 11.083 1.00 96.25 188 VAL A CA 1
ATOM 1490 C C . VAL A 1 188 ? -5.833 -0.577 10.431 1.00 96.25 188 VAL A C 1
ATOM 1492 O O . VAL A 1 188 ? -5.718 -0.654 9.208 1.00 96.25 188 VAL A O 1
ATOM 1495 N N . PHE A 1 189 ? -4.798 -0.378 11.241 1.00 95.69 189 PHE A N 1
ATOM 1496 C CA . PHE A 1 189 ? -3.417 -0.330 10.785 1.00 95.69 189 PHE A CA 1
ATOM 1497 C C . PHE A 1 189 ? -2.832 -1.742 10.787 1.00 95.69 189 PHE A C 1
ATOM 1499 O O . PHE A 1 189 ? -2.593 -2.338 11.838 1.00 95.69 189 PHE A O 1
ATOM 1506 N N . CYS A 1 190 ? -2.607 -2.283 9.599 1.00 93.00 190 CYS A N 1
ATOM 1507 C CA . CYS A 1 190 ? -1.945 -3.560 9.392 1.00 93.00 190 CYS A CA 1
ATOM 1508 C C . CYS A 1 190 ? -0.431 -3.358 9.375 1.00 93.00 190 CYS A C 1
ATOM 1510 O O . CYS A 1 190 ? 0.067 -2.432 8.737 1.00 93.00 190 CYS A O 1
ATOM 1512 N N . LEU A 1 191 ? 0.312 -4.252 10.024 1.00 89.81 191 LEU A N 1
ATOM 1513 C CA . LEU A 1 191 ? 1.782 -4.200 10.024 1.00 89.81 191 LEU A CA 1
ATOM 1514 C C . LEU A 1 191 ? 2.411 -4.639 8.691 1.00 89.81 191 LEU A C 1
ATOM 1516 O O . LEU A 1 191 ? 3.598 -4.411 8.479 1.00 89.81 191 LEU A O 1
ATOM 1520 N N . ASP A 1 192 ? 1.629 -5.282 7.822 1.00 89.62 192 ASP A N 1
ATOM 1521 C CA . ASP A 1 192 ? 2.031 -5.683 6.477 1.00 89.62 192 ASP A CA 1
ATOM 1522 C C . ASP A 1 192 ? 0.847 -5.634 5.497 1.00 89.62 192 ASP A C 1
ATOM 1524 O O . ASP A 1 192 ? -0.324 -5.696 5.892 1.00 89.62 192 ASP A O 1
ATOM 1528 N N . GLU A 1 193 ? 1.160 -5.564 4.202 1.00 92.44 193 GLU A N 1
ATOM 1529 C CA . GLU A 1 193 ? 0.181 -5.557 3.115 1.00 92.44 193 GLU A CA 1
ATOM 1530 C C . GLU A 1 193 ? -0.671 -6.832 3.081 1.00 92.44 193 GLU A C 1
ATOM 1532 O O . GLU A 1 193 ? -1.870 -6.790 2.798 1.00 92.44 193 GLU A O 1
ATOM 1537 N N . THR A 1 194 ? -0.079 -7.979 3.427 1.00 90.00 194 THR A N 1
ATOM 1538 C CA . THR A 1 194 ? -0.743 -9.291 3.337 1.00 90.00 194 THR A CA 1
ATOM 1539 C C . THR A 1 194 ? -1.937 -9.428 4.283 1.00 90.00 194 THR A C 1
ATOM 1541 O O . THR A 1 194 ? -2.801 -10.289 4.096 1.00 90.00 194 THR A O 1
ATOM 1544 N N . SER A 1 195 ? -2.009 -8.561 5.290 1.00 89.62 195 SER A N 1
ATOM 1545 C CA . SER A 1 195 ? -3.066 -8.544 6.297 1.00 89.62 195 SER A CA 1
ATOM 1546 C C . SER A 1 195 ? -4.233 -7.625 5.931 1.00 89.62 195 SER A C 1
ATOM 1548 O O . SER A 1 195 ? -5.314 -7.774 6.503 1.00 89.62 195 SER A O 1
ATOM 1550 N N . LEU A 1 196 ? -4.072 -6.748 4.930 1.00 92.56 196 LEU A N 1
ATOM 1551 C CA . LEU A 1 196 ? -5.092 -5.777 4.513 1.00 92.56 196 LEU A CA 1
ATOM 1552 C C . LEU A 1 196 ? -6.421 -6.451 4.157 1.00 92.56 196 LEU A C 1
ATOM 1554 O O . LEU A 1 196 ? -7.463 -6.080 4.687 1.00 92.56 196 LEU A O 1
ATOM 1558 N N . ALA A 1 197 ? -6.396 -7.500 3.330 1.00 90.25 197 ALA A N 1
ATOM 1559 C CA . ALA A 1 197 ? -7.618 -8.191 2.911 1.00 90.25 197 ALA A CA 1
ATOM 1560 C C . ALA A 1 197 ? -8.351 -8.877 4.081 1.00 90.25 197 ALA A C 1
ATOM 1562 O O . ALA A 1 197 ? -9.577 -9.015 4.071 1.00 90.25 197 ALA A O 1
ATOM 1563 N N . ALA A 1 198 ? -7.614 -9.337 5.098 1.00 89.12 198 ALA A N 1
ATOM 1564 C CA . ALA A 1 198 ? -8.211 -9.889 6.310 1.00 89.12 198 ALA A CA 1
ATOM 1565 C C . ALA A 1 198 ? -8.827 -8.780 7.176 1.00 89.12 198 ALA A C 1
ATOM 1567 O O . ALA A 1 198 ? -9.949 -8.948 7.653 1.00 89.12 198 ALA A O 1
ATOM 1568 N N . ALA A 1 199 ? -8.134 -7.647 7.318 1.00 91.44 199 ALA A N 1
ATOM 1569 C CA . ALA A 1 199 ? -8.616 -6.479 8.045 1.00 91.44 199 ALA A CA 1
ATOM 1570 C C . ALA A 1 199 ? -9.889 -5.891 7.426 1.00 91.44 199 ALA A C 1
ATOM 1572 O O . ALA A 1 199 ? -10.857 -5.657 8.144 1.00 91.44 199 ALA A O 1
ATOM 1573 N N . GLU A 1 200 ? -9.937 -5.719 6.102 1.00 92.31 200 GLU A N 1
ATOM 1574 C CA . GLU A 1 200 ? -11.126 -5.204 5.408 1.00 92.31 200 GLU A CA 1
ATOM 1575 C C . GLU A 1 200 ? -12.345 -6.110 5.610 1.00 92.31 200 GLU A C 1
ATOM 1577 O O . GLU A 1 200 ? -13.455 -5.623 5.819 1.00 92.31 200 GLU A O 1
ATOM 1582 N N . ARG A 1 201 ? -12.142 -7.434 5.608 1.00 89.69 201 ARG A N 1
ATOM 1583 C CA . ARG A 1 201 ? -13.218 -8.402 5.857 1.00 89.69 201 ARG A CA 1
ATOM 1584 C C . ARG A 1 201 ? -13.678 -8.395 7.316 1.00 89.69 201 ARG A C 1
ATOM 1586 O O . ARG A 1 201 ? -14.873 -8.492 7.572 1.00 89.69 201 ARG A O 1
ATOM 1593 N N . ALA A 1 202 ? -12.742 -8.319 8.262 1.00 88.12 202 ALA A N 1
ATOM 1594 C CA . ALA A 1 202 ? -13.045 -8.338 9.693 1.00 88.12 202 ALA A CA 1
ATOM 1595 C C . ALA A 1 202 ? -13.670 -7.019 10.180 1.00 88.12 202 ALA A C 1
ATOM 1597 O O . ALA A 1 202 ? -14.497 -7.026 11.090 1.00 88.12 202 ALA A O 1
ATOM 1598 N N . PHE A 1 203 ? -13.307 -5.895 9.559 1.00 92.38 203 PHE A N 1
ATOM 1599 C CA . PHE A 1 203 ? -13.721 -4.554 9.962 1.00 92.38 203 PHE A CA 1
ATOM 1600 C C . PHE A 1 203 ? -14.277 -3.749 8.775 1.00 92.38 203 PHE A C 1
ATOM 1602 O O . PHE A 1 203 ? -13.722 -2.708 8.425 1.00 92.38 203 PHE A O 1
ATOM 1609 N N . PRO A 1 204 ? -15.417 -4.152 8.182 1.00 93.31 204 PRO A N 1
ATOM 1610 C CA . PRO A 1 204 ? -15.933 -3.550 6.945 1.00 93.31 204 PRO A CA 1
ATOM 1611 C C . PRO A 1 204 ? -16.315 -2.065 7.073 1.00 93.31 204 PRO A C 1
ATOM 1613 O O . PRO A 1 204 ? -16.449 -1.370 6.072 1.00 93.31 204 PRO A O 1
ATOM 1616 N N . LYS A 1 205 ? -16.494 -1.560 8.301 1.00 95.06 205 LYS A N 1
ATOM 1617 C CA . LYS A 1 205 ? -16.800 -0.146 8.584 1.00 95.06 205 LYS A CA 1
ATOM 1618 C C . LYS A 1 205 ? -15.554 0.713 8.839 1.00 95.06 205 LYS A C 1
ATOM 1620 O O . LYS A 1 205 ? -15.687 1.913 9.076 1.00 95.06 205 LYS A O 1
ATOM 1625 N N . ARG A 1 206 ? -14.358 0.122 8.822 1.00 96.38 206 ARG A N 1
ATOM 1626 C CA . ARG A 1 206 ? -13.079 0.802 9.063 1.00 96.38 206 ARG A CA 1
ATOM 1627 C C . ARG A 1 206 ? -12.258 0.864 7.777 1.00 96.38 206 ARG A C 1
ATOM 1629 O O . ARG A 1 206 ? -12.438 0.051 6.873 1.00 96.38 206 ARG A O 1
ATOM 1636 N N . ILE A 1 207 ? -11.336 1.817 7.700 1.00 97.12 207 ILE A N 1
ATOM 1637 C CA . ILE A 1 207 ? -10.348 1.857 6.616 1.00 97.12 207 ILE A CA 1
ATOM 1638 C C . ILE A 1 207 ? -9.174 0.969 7.023 1.00 97.12 207 ILE A C 1
ATOM 1640 O O . ILE A 1 207 ? -8.515 1.246 8.023 1.00 97.12 207 ILE A O 1
ATOM 1644 N N . ALA A 1 208 ? -8.905 -0.092 6.264 1.00 96.44 208 ALA A N 1
ATOM 1645 C CA . ALA A 1 208 ? -7.670 -0.849 6.418 1.00 96.44 208 ALA A CA 1
ATOM 1646 C C . ALA A 1 208 ? -6.530 -0.113 5.705 1.00 96.44 208 ALA A C 1
ATOM 1648 O O . ALA A 1 208 ? -6.650 0.256 4.536 1.00 96.44 208 ALA A O 1
ATOM 1649 N N . THR A 1 209 ? -5.427 0.099 6.409 1.00 96.62 209 THR A N 1
ATOM 1650 C CA . THR A 1 209 ? -4.221 0.738 5.879 1.00 96.62 209 THR A CA 1
ATOM 1651 C C . THR A 1 209 ? -2.981 -0.008 6.356 1.00 96.62 209 THR A C 1
ATOM 1653 O O . THR A 1 209 ? -3.049 -0.838 7.259 1.00 96.62 209 THR A O 1
ATOM 1656 N N . THR A 1 210 ? -1.848 0.274 5.734 1.00 94.75 210 THR A N 1
ATOM 1657 C CA . THR A 1 210 ? -0.527 -0.186 6.152 1.00 94.75 210 THR A CA 1
ATOM 1658 C C . THR A 1 210 ? 0.510 0.838 5.700 1.00 94.75 210 THR A C 1
ATOM 1660 O O . THR A 1 210 ? 0.232 1.685 4.845 1.00 94.75 210 THR A O 1
ATOM 1663 N N . GLY A 1 211 ? 1.693 0.775 6.292 1.00 90.56 211 GLY A N 1
ATOM 1664 C CA . GLY A 1 211 ? 2.835 1.608 5.961 1.00 90.56 211 GLY A CA 1
ATOM 1665 C C . GLY A 1 211 ? 4.086 1.053 6.627 1.00 90.56 211 GLY A C 1
ATOM 1666 O O . GLY A 1 211 ? 4.009 0.299 7.599 1.00 90.56 211 GLY A O 1
ATOM 1667 N N . ARG A 1 212 ? 5.252 1.417 6.105 1.00 81.38 212 ARG A N 1
ATOM 1668 C CA . ARG A 1 212 ? 6.527 0.951 6.644 1.00 81.38 212 ARG A CA 1
ATOM 1669 C C . ARG A 1 212 ? 6.902 1.741 7.894 1.00 81.38 212 ARG A C 1
ATOM 1671 O O . ARG A 1 212 ? 6.888 2.965 7.923 1.00 81.38 212 ARG A O 1
ATOM 1678 N N . LEU A 1 213 ? 7.238 1.002 8.949 1.00 68.88 213 LEU A N 1
ATOM 1679 C CA . LEU A 1 213 ? 7.572 1.547 10.271 1.00 68.88 213 LEU A CA 1
ATOM 1680 C C . LEU A 1 213 ? 9.062 1.862 10.446 1.00 68.88 213 LEU A C 1
ATOM 1682 O O . LEU A 1 213 ? 9.457 2.400 11.473 1.00 68.88 213 LEU A O 1
ATOM 1686 N N . ARG A 1 214 ? 9.900 1.489 9.474 1.00 65.50 214 ARG A N 1
ATOM 1687 C CA . ARG A 1 214 ? 11.367 1.500 9.604 1.00 65.50 214 ARG A CA 1
ATOM 1688 C C . ARG A 1 214 ? 12.049 2.655 8.878 1.00 65.50 214 ARG A C 1
ATOM 1690 O O . ARG A 1 214 ? 13.261 2.624 8.714 1.00 65.50 214 ARG A O 1
ATOM 1697 N N . CYS A 1 215 ? 11.293 3.647 8.420 1.00 61.88 215 CYS A N 1
ATOM 1698 C CA . CYS A 1 215 ? 11.871 4.817 7.778 1.00 61.88 215 CYS A CA 1
ATOM 1699 C C . CYS A 1 215 ? 12.131 5.913 8.820 1.00 61.88 215 CYS A C 1
ATOM 1701 O O . CYS A 1 215 ? 11.272 6.207 9.645 1.00 61.88 215 CYS A O 1
ATOM 1703 N N . ASP A 1 216 ? 13.270 6.601 8.751 1.00 63.94 216 ASP A N 1
ATOM 1704 C CA . ASP A 1 216 ? 13.640 7.661 9.714 1.00 63.94 216 ASP A CA 1
ATOM 1705 C C . ASP A 1 216 ? 12.634 8.834 9.782 1.00 63.94 216 ASP A C 1
ATOM 1707 O O . ASP A 1 216 ? 12.728 9.712 10.636 1.00 63.94 216 ASP A O 1
ATOM 1711 N N . LYS A 1 217 ? 11.653 8.863 8.871 1.00 69.94 217 LYS A N 1
ATOM 1712 C CA . LYS A 1 217 ? 10.624 9.901 8.726 1.00 69.94 217 LYS A CA 1
ATOM 1713 C C . LYS A 1 217 ? 9.197 9.389 8.948 1.00 69.94 217 LYS A C 1
ATOM 1715 O O . LYS A 1 217 ? 8.252 10.041 8.503 1.00 69.94 217 LYS A O 1
ATOM 1720 N N . VAL A 1 218 ? 9.016 8.257 9.640 1.00 74.12 218 VAL A N 1
ATOM 1721 C CA . VAL A 1 218 ? 7.694 7.624 9.856 1.00 74.12 218 VAL A CA 1
ATOM 1722 C C . VAL A 1 218 ? 6.636 8.617 10.345 1.00 74.12 218 VAL A C 1
ATOM 1724 O O . VAL A 1 218 ? 5.541 8.642 9.788 1.00 74.12 218 VAL A O 1
ATOM 1727 N N . ALA A 1 219 ? 6.961 9.494 11.301 1.00 73.88 219 ALA A N 1
ATOM 1728 C CA . ALA A 1 219 ? 6.002 10.451 11.865 1.00 73.88 219 ALA A CA 1
ATOM 1729 C C . ALA A 1 219 ? 5.314 11.330 10.799 1.00 73.88 219 ALA A C 1
ATOM 1731 O O . ALA A 1 219 ? 4.101 11.534 10.847 1.00 73.88 219 ALA A O 1
ATOM 1732 N N . GLY A 1 220 ? 6.052 11.791 9.780 1.00 79.25 220 GLY A N 1
ATOM 1733 C CA . GLY A 1 220 ? 5.490 12.632 8.717 1.00 79.25 220 GLY A CA 1
ATOM 1734 C C . GLY A 1 220 ? 4.477 11.894 7.834 1.00 79.25 220 GLY A C 1
ATOM 1735 O O . GLY A 1 220 ? 3.510 12.490 7.351 1.00 79.25 220 GLY A O 1
ATOM 1736 N N . HIS A 1 221 ? 4.662 10.584 7.660 1.00 85.50 221 HIS A N 1
ATOM 1737 C CA . HIS A 1 221 ? 3.801 9.743 6.831 1.00 85.50 221 HIS A CA 1
ATOM 1738 C C . HIS A 1 221 ? 2.506 9.329 7.541 1.00 85.50 221 HIS A C 1
ATOM 1740 O O . HIS A 1 221 ? 1.532 9.002 6.863 1.00 85.50 221 HIS A O 1
ATOM 1746 N N . LEU A 1 222 ? 2.473 9.383 8.879 1.00 93.12 222 LEU A N 1
ATOM 1747 C CA . LEU A 1 222 ? 1.308 9.011 9.688 1.00 93.12 222 LEU A CA 1
ATOM 1748 C C . LEU A 1 222 ? 0.302 10.150 9.894 1.00 93.12 222 LEU A C 1
ATOM 1750 O O . LEU A 1 222 ? -0.805 9.882 10.346 1.00 93.12 222 LEU A O 1
ATOM 1754 N N . SER A 1 223 ? 0.627 11.389 9.514 1.00 93.44 223 SER A N 1
ATOM 1755 C CA . SER A 1 223 ? -0.271 12.548 9.674 1.00 93.44 223 SER A CA 1
ATOM 1756 C C . SER A 1 223 ? -1.711 12.368 9.146 1.00 93.44 223 SER A C 1
ATOM 1758 O O . SER A 1 223 ? -2.626 12.900 9.773 1.00 93.44 223 SER A O 1
ATOM 1760 N N . PRO A 1 224 ? -2.003 11.573 8.091 1.00 94.75 224 PRO A N 1
ATOM 1761 C CA . PRO A 1 224 ? -3.390 11.309 7.685 1.00 94.75 224 PRO A CA 1
ATOM 1762 C C . PRO A 1 224 ? -4.229 10.556 8.735 1.00 94.75 224 PRO A C 1
ATOM 1764 O O . PRO A 1 224 ? -5.456 10.493 8.609 1.00 94.75 224 PRO A O 1
ATOM 1767 N N . LEU A 1 225 ? -3.582 9.963 9.743 1.00 96.62 225 LEU A N 1
ATOM 1768 C CA . LEU A 1 225 ? -4.210 9.229 10.840 1.00 96.62 225 LEU A CA 1
ATOM 1769 C C . LEU A 1 225 ? -4.499 10.096 12.069 1.00 96.62 225 LEU A C 1
ATOM 1771 O O . LEU A 1 225 ? -5.173 9.612 12.971 1.00 96.62 225 LEU A O 1
ATOM 1775 N N . SER A 1 226 ? -4.024 11.344 12.113 1.00 96.25 226 SER A N 1
ATOM 1776 C CA . SER A 1 226 ? -4.169 12.217 13.280 1.00 96.25 226 SER A CA 1
ATOM 1777 C C . SER A 1 226 ? -5.609 12.309 13.787 1.00 96.25 226 SER A C 1
ATOM 1779 O O . SER A 1 226 ? -6.544 12.455 12.999 1.00 96.25 226 SER A O 1
ATOM 1781 N N . ASN A 1 227 ? -5.768 12.274 15.114 1.00 97.12 227 ASN A N 1
ATOM 1782 C CA . ASN A 1 227 ? -7.056 12.367 15.813 1.00 97.12 227 ASN A CA 1
ATOM 1783 C C . ASN A 1 227 ? -8.081 11.274 15.448 1.00 97.12 227 ASN A C 1
ATOM 1785 O O . ASN A 1 227 ? -9.287 11.521 15.483 1.00 97.12 227 ASN A O 1
ATOM 1789 N N . ARG A 1 228 ? -7.628 10.064 15.088 1.00 97.69 228 ARG A N 1
ATOM 1790 C CA . ARG A 1 228 ? -8.512 8.926 14.777 1.00 97.69 228 ARG A CA 1
ATOM 1791 C C . ARG A 1 228 ? -8.451 7.808 15.806 1.00 97.69 228 ARG A C 1
ATOM 1793 O O . ARG A 1 228 ? -7.446 7.611 16.484 1.00 97.69 228 ARG A O 1
ATOM 1800 N N . ASP A 1 229 ? -9.495 6.986 15.796 1.00 97.44 229 ASP A N 1
ATOM 1801 C CA . ASP A 1 229 ? -9.495 5.674 16.435 1.00 97.44 229 ASP A CA 1
ATOM 1802 C C . ASP A 1 229 ? -8.757 4.654 15.561 1.00 97.44 229 ASP A C 1
ATOM 1804 O O . ASP A 1 229 ? -9.212 4.306 14.464 1.00 97.44 229 ASP A O 1
ATOM 1808 N N . VAL A 1 230 ? -7.641 4.131 16.063 1.00 97.12 230 VAL A N 1
ATOM 1809 C CA . VAL A 1 230 ? -6.787 3.177 15.349 1.00 97.12 230 VAL A CA 1
ATOM 1810 C C . VAL A 1 230 ? -6.736 1.849 16.099 1.00 97.12 230 VAL A C 1
ATOM 1812 O O . VAL A 1 230 ? -6.413 1.788 17.283 1.00 97.12 230 VAL A O 1
ATOM 1815 N N . ILE A 1 231 ? -7.033 0.760 15.391 1.00 95.31 231 ILE A N 1
ATOM 1816 C CA . ILE A 1 231 ? -6.726 -0.605 15.836 1.00 95.31 231 ILE A CA 1
ATOM 1817 C C . ILE A 1 231 ? -5.455 -1.039 15.120 1.00 95.31 231 ILE A C 1
ATOM 1819 O O . ILE A 1 231 ? -5.397 -0.973 13.893 1.00 95.31 231 ILE A O 1
ATOM 1823 N N . ILE A 1 232 ? -4.461 -1.515 15.862 1.00 93.06 232 ILE A N 1
ATOM 1824 C CA . ILE A 1 232 ? -3.308 -2.189 15.264 1.00 93.06 232 ILE A CA 1
ATOM 1825 C C . ILE A 1 232 ? -3.692 -3.659 15.058 1.00 93.06 232 ILE A C 1
ATOM 1827 O O . ILE A 1 232 ? -4.253 -4.304 15.942 1.00 93.06 232 ILE A O 1
ATOM 1831 N N . MET A 1 233 ? -3.469 -4.180 13.855 1.00 89.56 233 MET A N 1
ATOM 1832 C CA . MET A 1 233 ? -3.691 -5.586 13.539 1.00 89.56 233 MET A CA 1
ATOM 1833 C C . MET A 1 233 ? -2.350 -6.232 13.226 1.00 89.56 233 MET A C 1
ATOM 1835 O O . MET A 1 233 ? -1.705 -5.913 12.221 1.00 89.56 233 MET A O 1
ATOM 1839 N N . ALA A 1 234 ? -1.937 -7.165 14.083 1.00 78.81 234 ALA A N 1
ATOM 1840 C CA . ALA A 1 234 ? -0.769 -7.974 13.792 1.00 78.81 234 ALA A CA 1
ATOM 1841 C C . ALA A 1 234 ? -1.021 -8.872 12.591 1.00 78.81 234 ALA A C 1
ATOM 1843 O O . ALA A 1 234 ? -2.052 -9.542 12.493 1.00 78.81 234 ALA A O 1
ATOM 1844 N N . GLY A 1 235 ? -0.040 -8.896 11.695 1.00 72.94 235 GLY A N 1
ATOM 1845 C CA . GLY A 1 235 ? -0.080 -9.785 10.554 1.00 72.94 235 GLY A CA 1
ATOM 1846 C C . GLY A 1 235 ? 0.128 -11.249 10.920 1.00 72.94 235 GLY A C 1
ATOM 1847 O O . GLY A 1 235 ? 0.174 -11.653 12.085 1.00 72.94 235 GLY A O 1
ATOM 1848 N N . ARG A 1 236 ? 0.263 -12.088 9.890 1.00 67.44 236 ARG A N 1
ATOM 1849 C CA . ARG A 1 236 ? 0.444 -13.543 10.065 1.00 67.44 236 ARG A CA 1
ATOM 1850 C C . ARG A 1 236 ? 1.734 -13.894 10.806 1.00 67.44 236 ARG A C 1
ATOM 1852 O O . ARG A 1 236 ? 1.796 -14.920 11.486 1.00 67.44 236 ARG A O 1
ATOM 1859 N N . LYS A 1 237 ? 2.776 -13.076 10.647 1.00 67.62 237 LYS A N 1
ATOM 1860 C CA . LYS A 1 237 ? 4.038 -13.233 11.373 1.00 67.62 237 LYS A CA 1
ATOM 1861 C C . LYS A 1 237 ? 3.904 -12.557 12.732 1.00 67.62 237 LYS A C 1
ATOM 1863 O O . LYS A 1 237 ? 3.360 -11.464 12.816 1.00 67.62 237 LYS A O 1
ATOM 1868 N N . ARG A 1 238 ? 4.419 -13.202 13.789 1.00 69.31 238 ARG A N 1
ATOM 1869 C CA . ARG A 1 238 ? 4.497 -12.586 15.121 1.00 69.31 238 ARG A CA 1
ATOM 1870 C C . ARG A 1 238 ? 5.273 -11.278 14.985 1.00 69.31 238 ARG A C 1
ATOM 1872 O O . ARG A 1 238 ? 6.464 -11.353 14.670 1.00 69.31 238 ARG A O 1
ATOM 1879 N N . PRO A 1 239 ? 4.637 -10.116 15.176 1.00 75.38 239 PRO A N 1
ATOM 1880 C CA . PRO A 1 239 ? 5.367 -8.877 15.075 1.00 75.38 239 PRO A CA 1
ATOM 1881 C C . PRO A 1 239 ? 6.342 -8.769 16.238 1.00 75.38 239 PRO A C 1
ATOM 1883 O O . PRO A 1 239 ? 6.133 -9.335 17.317 1.00 75.38 239 PRO A O 1
ATOM 1886 N N . CYS A 1 240 ? 7.420 -8.030 16.011 1.00 79.69 240 CYS A N 1
ATOM 1887 C CA . CYS A 1 240 ? 8.283 -7.615 17.097 1.00 79.69 240 CYS A CA 1
ATOM 1888 C C . CYS A 1 240 ? 7.462 -6.730 18.047 1.00 79.69 240 CYS A C 1
ATOM 1890 O O . CYS A 1 240 ? 6.880 -5.734 17.619 1.00 79.69 240 CYS A O 1
ATOM 1892 N N . LEU A 1 241 ? 7.411 -7.080 19.337 1.00 83.81 241 LEU A N 1
ATOM 1893 C CA . LEU A 1 241 ? 6.706 -6.273 20.342 1.00 83.81 241 LEU A CA 1
ATOM 1894 C C . LEU A 1 241 ? 7.260 -4.843 20.419 1.00 83.81 241 LEU A C 1
ATOM 1896 O O . LEU A 1 241 ? 6.515 -3.930 20.763 1.00 83.81 241 LEU A O 1
ATOM 1900 N N . ALA A 1 242 ? 8.545 -4.648 20.103 1.00 85.12 242 ALA A N 1
ATOM 1901 C CA . ALA A 1 242 ? 9.152 -3.324 20.047 1.00 85.12 242 ALA A CA 1
ATOM 1902 C C . ALA A 1 242 ? 8.573 -2.488 18.895 1.00 85.12 242 ALA A C 1
ATOM 1904 O O . ALA A 1 242 ? 8.137 -1.370 19.144 1.00 85.12 242 ALA A O 1
ATOM 1905 N N . ASP A 1 243 ? 8.466 -3.051 17.685 1.00 83.75 243 ASP A N 1
ATOM 1906 C CA . ASP A 1 243 ? 7.920 -2.356 16.507 1.00 83.75 243 ASP A CA 1
ATOM 1907 C C . ASP A 1 243 ? 6.455 -1.927 16.745 1.00 83.75 243 ASP A C 1
ATOM 1909 O O . ASP A 1 243 ? 6.063 -0.812 16.409 1.00 83.75 243 ASP A O 1
ATOM 1913 N N . VAL A 1 244 ? 5.648 -2.781 17.392 1.00 88.06 244 VAL A N 1
ATOM 1914 C CA . VAL A 1 244 ? 4.250 -2.455 17.741 1.00 88.06 244 VAL A CA 1
ATOM 1915 C C . VAL A 1 244 ? 4.167 -1.344 18.786 1.00 88.06 244 VAL A C 1
ATOM 1917 O O . VAL A 1 244 ? 3.336 -0.446 18.661 1.00 88.06 244 VAL A O 1
ATOM 1920 N N . ARG A 1 245 ? 5.018 -1.391 19.820 1.00 89.38 245 ARG A N 1
ATOM 1921 C CA . ARG A 1 245 ? 5.084 -0.333 20.840 1.00 89.38 245 ARG A CA 1
ATOM 1922 C C . ARG A 1 245 ? 5.491 0.997 20.216 1.00 89.38 245 ARG A C 1
ATOM 1924 O O . ARG A 1 245 ? 4.790 1.978 20.415 1.00 89.38 245 ARG A O 1
ATOM 1931 N N . GLN A 1 246 ? 6.532 0.997 19.387 1.00 89.31 246 GLN A N 1
ATOM 1932 C CA . GLN A 1 246 ? 6.989 2.191 18.684 1.00 89.31 246 GLN A CA 1
ATOM 1933 C C . GLN A 1 246 ? 5.884 2.791 17.803 1.00 89.31 246 GLN A C 1
ATOM 1935 O O . GLN A 1 246 ? 5.640 3.991 17.868 1.00 89.31 246 GLN A O 1
ATOM 1940 N N . LEU A 1 247 ? 5.179 1.974 17.010 1.00 90.94 247 LEU A N 1
ATOM 1941 C CA . LEU A 1 247 ? 4.045 2.455 16.215 1.00 90.94 247 LEU A CA 1
ATOM 1942 C C . LEU A 1 247 ? 2.940 3.040 17.103 1.00 90.94 247 LEU A C 1
ATOM 1944 O O . LEU A 1 247 ? 2.389 4.090 16.785 1.00 90.94 247 LEU A O 1
ATOM 1948 N N . ARG A 1 248 ? 2.600 2.371 18.207 1.00 92.62 248 ARG A N 1
ATOM 1949 C CA . ARG A 1 248 ? 1.582 2.855 19.145 1.00 92.62 248 ARG A CA 1
ATOM 1950 C C . ARG A 1 248 ? 1.943 4.228 19.703 1.00 92.62 248 ARG A C 1
ATOM 1952 O O . ARG A 1 248 ? 1.064 5.083 19.767 1.00 92.62 248 ARG A O 1
ATOM 1959 N N . ASP A 1 249 ? 3.196 4.421 20.092 1.00 93.00 249 ASP A N 1
ATOM 1960 C CA . ASP A 1 249 ? 3.673 5.690 20.635 1.00 93.00 249 ASP A CA 1
ATOM 1961 C C . ASP A 1 249 ? 3.598 6.783 19.559 1.00 93.00 249 ASP A C 1
ATOM 1963 O O . ASP A 1 249 ? 2.934 7.793 19.770 1.00 93.00 249 ASP A O 1
ATOM 1967 N N . LEU A 1 250 ? 4.091 6.512 18.344 1.00 93.31 250 LEU A N 1
ATOM 1968 C CA . LEU A 1 250 ? 3.986 7.442 17.210 1.00 93.31 250 LEU A CA 1
ATOM 1969 C C . LEU A 1 250 ? 2.537 7.820 16.862 1.00 93.31 250 LEU A C 1
ATOM 1971 O O . LEU A 1 250 ? 2.261 8.967 16.520 1.00 93.31 250 LEU A O 1
ATOM 1975 N N . LEU A 1 251 ? 1.599 6.870 16.930 1.00 94.44 251 LEU A N 1
ATOM 1976 C CA . LEU A 1 251 ? 0.177 7.135 16.690 1.00 94.44 251 LEU A CA 1
ATOM 1977 C C . LEU A 1 251 ? -0.434 8.004 17.797 1.00 94.44 251 LEU A C 1
ATOM 1979 O O . LEU A 1 251 ? -1.238 8.890 17.504 1.00 94.44 251 LEU A O 1
ATOM 1983 N N . ARG A 1 252 ? -0.059 7.774 19.059 1.00 95.50 252 ARG A N 1
ATOM 1984 C CA . ARG A 1 252 ? -0.511 8.589 20.197 1.00 95.50 252 ARG A CA 1
ATOM 1985 C C . ARG A 1 252 ? 0.049 10.005 20.133 1.00 95.50 252 ARG A C 1
ATOM 1987 O O . ARG A 1 252 ? -0.702 10.944 20.379 1.00 95.50 252 ARG A O 1
ATOM 1994 N N . ASP A 1 253 ? 1.306 10.159 19.725 1.00 95.31 253 ASP A N 1
ATOM 1995 C CA . ASP A 1 253 ? 1.960 11.463 19.569 1.00 95.31 253 ASP A CA 1
ATOM 1996 C C . ASP A 1 253 ? 1.238 12.358 18.551 1.00 95.31 253 ASP A C 1
ATOM 1998 O O . ASP A 1 253 ? 1.188 13.576 18.711 1.00 95.31 253 ASP A O 1
ATOM 2002 N N . ILE A 1 254 ? 0.615 11.764 17.526 1.00 95.44 254 ILE A N 1
ATOM 2003 C CA . ILE A 1 254 ? -0.200 12.490 16.537 1.00 95.44 254 ILE A CA 1
ATOM 2004 C C . ILE A 1 254 ? -1.696 12.565 16.905 1.00 95.44 254 ILE A C 1
ATOM 2006 O O . ILE A 1 254 ? -2.525 12.899 16.053 1.00 95.44 254 ILE A O 1
ATOM 2010 N N . GLY A 1 255 ? -2.051 12.236 18.151 1.00 96.19 255 GLY A N 1
ATOM 2011 C CA . GLY A 1 255 ? -3.400 12.373 18.707 1.00 96.19 255 GLY A CA 1
ATOM 2012 C C . GLY A 1 255 ? -4.347 11.196 18.453 1.00 96.19 255 GLY A C 1
ATOM 2013 O O . GLY A 1 255 ? -5.549 11.343 18.653 1.00 96.19 255 GLY A O 1
ATOM 2014 N N . CYS A 1 256 ? -3.868 10.036 17.988 1.00 97.00 256 CYS A N 1
ATOM 2015 C CA . CYS A 1 256 ? -4.746 8.878 17.787 1.00 97.00 256 CYS A CA 1
ATOM 2016 C C . CYS A 1 256 ? -5.150 8.224 19.115 1.00 97.00 256 CYS A C 1
ATOM 2018 O O . CYS A 1 256 ? -4.322 8.022 20.008 1.00 97.00 256 CYS A O 1
ATOM 2020 N N . THR A 1 257 ? -6.387 7.733 19.177 1.00 97.31 257 THR A N 1
ATOM 2021 C CA . THR A 1 257 ? -6.816 6.770 20.196 1.00 97.31 257 THR A CA 1
ATOM 2022 C C . THR A 1 257 ? -6.483 5.368 19.706 1.00 97.31 257 THR A C 1
ATOM 2024 O O . THR A 1 257 ? -7.094 4.863 18.764 1.00 97.31 257 THR A O 1
ATOM 2027 N N . VAL A 1 258 ? -5.500 4.719 20.328 1.00 95.81 258 VAL A N 1
ATOM 2028 C CA . VAL A 1 258 ? -5.053 3.380 19.917 1.00 95.81 258 VAL A CA 1
ATOM 2029 C C . VAL A 1 258 ? -5.677 2.322 20.821 1.00 95.81 258 VAL A C 1
ATOM 2031 O O . VAL A 1 258 ? -5.374 2.280 22.013 1.00 95.81 258 VAL A O 1
ATOM 2034 N N . SER A 1 259 ? -6.534 1.466 20.259 1.00 89.88 259 SER A N 1
ATOM 2035 C CA . SER A 1 259 ? -7.065 0.284 20.956 1.00 89.88 259 SER A CA 1
ATOM 2036 C C . SER A 1 259 ? -6.100 -0.894 20.844 1.00 89.88 259 SER A C 1
ATOM 2038 O O . SER A 1 259 ? -5.413 -1.044 19.829 1.00 89.88 259 SER A O 1
ATOM 2040 N N . ASP A 1 260 ? -6.066 -1.740 21.876 1.00 67.81 260 ASP A N 1
ATOM 2041 C CA . ASP A 1 260 ? -5.212 -2.923 21.890 1.00 67.81 260 ASP A CA 1
ATOM 2042 C C . ASP A 1 260 ? -5.626 -3.911 20.790 1.00 67.81 260 ASP A C 1
ATOM 2044 O O . ASP A 1 260 ? -6.687 -4.529 20.815 1.00 67.81 260 ASP A O 1
ATOM 2048 N N . ASP A 1 261 ? -4.766 -3.980 19.779 1.00 62.25 261 ASP A N 1
ATOM 2049 C CA . ASP A 1 261 ? -4.211 -5.192 19.196 1.00 62.25 261 ASP A CA 1
ATOM 2050 C C . ASP A 1 261 ? -5.152 -6.414 19.189 1.00 62.25 261 ASP A C 1
ATOM 2052 O O . ASP A 1 261 ? -5.203 -7.204 20.136 1.00 62.25 261 ASP A O 1
ATOM 2056 N N . VAL A 1 262 ? -5.805 -6.669 18.047 1.00 62.34 262 VAL A N 1
ATOM 2057 C CA . VAL A 1 262 ? -6.282 -8.029 17.732 1.00 62.34 262 VAL A CA 1
ATOM 2058 C C . VAL A 1 262 ? -5.059 -8.852 17.331 1.00 62.34 262 VAL A C 1
ATOM 2060 O O . VAL A 1 262 ? -4.889 -9.258 16.181 1.00 62.34 262 VAL A O 1
ATOM 2063 N N . LEU A 1 263 ? -4.144 -9.056 18.281 1.00 53.81 263 LEU A N 1
ATOM 2064 C CA . LEU A 1 263 ? -3.121 -10.073 18.138 1.00 53.81 263 LEU A CA 1
ATOM 2065 C C . LEU A 1 263 ? -3.859 -11.408 18.081 1.00 53.81 263 LEU A C 1
ATOM 2067 O O . LEU A 1 263 ? -4.760 -11.636 18.896 1.00 53.81 263 LEU A O 1
ATOM 2071 N N . PRO A 1 264 ? -3.494 -12.330 17.177 1.00 53.47 264 PRO A N 1
ATOM 2072 C CA . PRO A 1 264 ? -3.892 -13.709 17.371 1.00 53.47 264 PRO A CA 1
ATOM 2073 C C . PRO A 1 264 ? -3.390 -14.107 18.761 1.00 53.47 264 PRO A C 1
ATOM 2075 O O . PRO A 1 264 ? -2.178 -14.203 18.976 1.00 53.47 264 PRO A O 1
ATOM 2078 N N . VAL A 1 265 ? -4.327 -14.277 19.706 1.00 50.09 265 VAL A N 1
ATOM 2079 C CA . VAL A 1 265 ? -4.043 -14.761 21.060 1.00 50.09 265 VAL A CA 1
ATOM 2080 C C . VAL A 1 265 ? -3.088 -15.929 20.882 1.00 50.09 265 VAL A C 1
ATOM 2082 O O . VAL A 1 265 ? -3.386 -16.791 20.041 1.00 50.09 265 VAL A O 1
ATOM 2085 N N . PRO A 1 266 ? -1.927 -15.951 21.566 1.00 51.12 266 PRO A N 1
ATOM 2086 C CA . PRO A 1 266 ? -0.983 -17.037 21.416 1.00 51.12 266 PRO A CA 1
ATOM 2087 C C . PRO A 1 266 ? -1.764 -18.330 21.580 1.00 51.12 266 PRO A C 1
ATOM 2089 O O . PRO A 1 266 ? -2.226 -18.644 22.675 1.00 51.12 266 PRO A O 1
ATOM 2092 N N . ARG A 1 267 ? -1.970 -19.073 20.483 1.00 51.94 267 ARG A N 1
ATOM 2093 C CA . ARG A 1 267 ? -2.446 -20.441 20.604 1.00 51.94 267 ARG A CA 1
ATOM 2094 C C . ARG A 1 267 ? -1.352 -21.095 21.417 1.00 51.94 267 ARG A C 1
ATOM 2096 O O . ARG A 1 267 ? -0.243 -21.264 20.902 1.00 51.94 267 ARG A O 1
ATOM 2103 N N . HIS A 1 268 ? -1.631 -21.351 22.693 1.00 46.78 268 HIS A N 1
ATOM 2104 C CA . HIS A 1 268 ? -0.816 -22.212 23.523 1.00 46.78 268 HIS A CA 1
ATOM 2105 C C . HIS A 1 268 ? -0.668 -23.477 22.690 1.00 46.78 268 HIS A C 1
ATOM 2107 O O . HIS A 1 268 ? -1.605 -24.264 22.576 1.00 46.78 268 HIS A O 1
ATOM 2113 N N . ARG A 1 269 ? 0.471 -23.636 22.001 1.00 53.38 269 ARG A N 1
ATOM 2114 C CA . ARG A 1 269 ? 0.803 -24.941 21.454 1.00 53.38 269 ARG A CA 1
ATOM 2115 C C . ARG A 1 269 ? 0.820 -25.815 22.697 1.00 53.38 269 ARG A C 1
ATOM 2117 O O . ARG A 1 269 ? 1.582 -25.466 23.607 1.00 53.38 269 ARG A O 1
ATOM 2124 N N . PRO A 1 270 ? -0.033 -26.851 22.791 1.00 55.78 270 PRO A N 1
ATOM 2125 C CA . PRO A 1 270 ? 0.053 -27.776 23.901 1.00 55.78 270 PRO A CA 1
ATOM 2126 C C . PRO A 1 270 ? 1.517 -28.176 23.962 1.00 55.78 270 PRO A C 1
ATOM 2128 O O . PRO A 1 270 ? 2.098 -28.595 22.955 1.00 55.78 270 PRO A O 1
ATOM 2131 N N . ARG A 1 271 ? 2.147 -27.853 25.095 1.00 61.69 271 ARG A N 1
ATOM 2132 C CA . ARG A 1 271 ? 3.553 -28.139 25.344 1.00 61.69 271 ARG A CA 1
ATOM 2133 C C . ARG A 1 271 ? 3.686 -29.611 24.990 1.00 61.69 271 ARG A C 1
ATOM 2135 O O . ARG A 1 271 ? 2.974 -30.408 25.596 1.00 61.69 271 ARG A O 1
ATOM 2142 N N . LYS A 1 272 ? 4.451 -29.938 23.932 1.00 64.31 272 LYS A N 1
ATOM 2143 C CA . LYS A 1 272 ? 4.667 -31.326 23.493 1.00 64.31 272 LYS A CA 1
ATOM 2144 C C . LYS A 1 272 ? 4.949 -32.081 24.780 1.00 64.31 272 LYS A C 1
ATOM 2146 O O . LYS A 1 272 ? 5.935 -31.736 25.433 1.00 64.31 272 LYS A O 1
ATOM 2151 N N . ALA A 1 273 ? 4.023 -32.948 25.200 1.00 66.44 273 ALA A N 1
ATOM 2152 C CA . ALA A 1 273 ? 4.158 -33.647 26.464 1.00 66.44 273 ALA A CA 1
ATOM 2153 C C . ALA A 1 273 ? 5.547 -34.267 26.417 1.00 66.44 273 ALA A C 1
ATOM 2155 O O . ALA A 1 273 ? 5.868 -34.983 25.463 1.00 66.44 273 ALA A O 1
ATOM 2156 N N . SER A 1 274 ? 6.414 -33.849 27.337 1.00 65.81 274 SER A N 1
ATOM 2157 C CA . SER A 1 274 ? 7.741 -34.425 27.465 1.00 65.81 274 SER A CA 1
ATOM 2158 C C . SER A 1 274 ? 7.523 -35.925 27.512 1.00 65.81 274 SER A C 1
ATOM 2160 O O . SER A 1 274 ? 6.804 -36.399 28.393 1.00 65.81 274 SER A O 1
ATOM 2162 N N . ARG A 1 275 ? 8.039 -36.632 26.498 1.00 63.34 275 ARG A N 1
ATOM 2163 C CA . ARG A 1 275 ? 7.975 -38.090 26.411 1.00 63.34 275 ARG A CA 1
ATOM 2164 C C . ARG A 1 275 ? 8.328 -38.612 27.805 1.00 63.34 275 ARG A C 1
ATOM 2166 O O . ARG A 1 275 ? 9.380 -38.204 28.306 1.00 63.34 275 ARG A O 1
ATOM 2173 N N . PRO A 1 276 ? 7.448 -39.394 28.458 1.00 64.94 276 PRO A N 1
ATOM 2174 C CA . PRO A 1 276 ? 7.733 -39.879 29.796 1.00 64.94 276 PRO A CA 1
ATOM 2175 C C . PRO A 1 276 ? 9.107 -40.556 29.769 1.00 64.94 276 PRO A C 1
ATOM 2177 O O . PRO A 1 276 ? 9.433 -41.202 28.761 1.00 64.94 276 PRO A O 1
ATOM 2180 N N . PRO A 1 277 ? 9.943 -40.352 30.803 1.00 63.53 277 PRO A N 1
ATOM 2181 C CA . PRO A 1 277 ? 11.242 -40.999 30.873 1.00 63.53 277 PRO A CA 1
ATOM 2182 C C . PRO A 1 277 ? 11.017 -42.493 30.655 1.00 63.53 277 PRO A C 1
ATOM 2184 O O . PRO A 1 277 ? 10.182 -43.100 31.324 1.00 63.53 277 PRO A O 1
ATOM 2187 N N . GLN A 1 278 ? 11.689 -43.061 29.650 1.00 66.25 278 GLN A N 1
ATOM 2188 C CA . GLN A 1 278 ? 11.663 -44.500 29.429 1.00 66.25 278 GLN A CA 1
ATOM 2189 C C . GLN A 1 278 ? 12.170 -45.136 30.718 1.00 66.25 278 GLN A C 1
ATOM 2191 O O . GLN A 1 278 ? 13.342 -44.980 31.059 1.00 66.25 278 GLN A O 1
ATOM 2196 N N . ALA A 1 279 ? 11.265 -45.784 31.452 1.00 62.34 279 ALA A N 1
ATOM 2197 C CA . ALA A 1 279 ? 11.629 -46.596 32.594 1.00 62.34 279 ALA A CA 1
ATOM 2198 C C . ALA A 1 279 ? 12.698 -47.581 32.116 1.00 62.34 279 ALA A C 1
ATOM 2200 O O . ALA A 1 279 ? 12.486 -48.321 31.151 1.00 62.34 279 ALA A O 1
ATOM 2201 N N . ALA A 1 280 ? 13.874 -47.506 32.736 1.00 57.94 280 ALA A N 1
ATOM 2202 C CA . ALA A 1 280 ? 14.970 -48.413 32.473 1.00 57.94 280 ALA A CA 1
ATOM 2203 C C . ALA A 1 280 ? 14.455 -49.846 32.653 1.00 57.94 280 ALA A C 1
ATOM 2205 O O . ALA A 1 280 ? 13.982 -50.202 33.732 1.00 57.94 280 ALA A O 1
ATOM 2206 N N . LEU A 1 281 ? 14.512 -50.650 31.586 1.00 60.91 281 LEU A N 1
ATOM 2207 C CA . LEU A 1 281 ? 14.275 -52.085 31.673 1.00 60.91 281 LEU A CA 1
ATOM 2208 C C . LEU A 1 281 ? 15.297 -52.656 32.664 1.00 60.91 281 LEU A C 1
ATOM 2210 O O . LEU A 1 281 ? 16.492 -52.720 32.369 1.00 60.91 281 LEU A O 1
ATOM 2214 N N . ALA A 1 282 ? 14.825 -53.034 33.849 1.00 58.34 282 ALA A N 1
ATOM 2215 C CA . ALA A 1 282 ? 15.606 -53.799 34.800 1.00 58.34 282 ALA A CA 1
ATOM 2216 C C . ALA A 1 282 ? 15.978 -55.140 34.153 1.00 58.34 282 ALA A C 1
ATOM 2218 O O . ALA A 1 282 ? 15.113 -55.895 33.708 1.00 58.34 282 ALA A O 1
ATOM 2219 N N . LYS A 1 283 ? 17.283 -55.412 34.071 1.00 58.94 283 LYS A N 1
ATOM 2220 C CA . LYS A 1 283 ? 17.823 -56.717 33.691 1.00 58.94 283 LYS A CA 1
ATOM 2221 C C . LYS A 1 283 ? 17.469 -57.716 34.796 1.00 58.94 283 LYS A C 1
ATOM 2223 O O . LYS A 1 283 ? 17.921 -57.549 35.925 1.00 58.94 283 LYS A O 1
ATOM 2228 N N . LEU A 1 284 ? 16.669 -58.727 34.469 1.00 50.78 284 LEU A N 1
ATOM 2229 C CA . LEU A 1 284 ? 16.483 -59.910 35.311 1.00 50.78 284 LEU A CA 1
ATOM 2230 C C . LEU A 1 284 ? 17.754 -60.777 35.238 1.00 50.78 284 LEU A C 1
ATOM 2232 O O . LEU A 1 284 ? 18.213 -61.043 34.124 1.00 50.78 284 LEU A O 1
ATOM 2236 N N . PRO A 1 285 ? 18.343 -61.188 36.375 1.00 69.81 285 PRO A N 1
ATOM 2237 C CA . PRO A 1 285 ? 19.398 -62.192 36.395 1.00 69.81 285 PRO A CA 1
ATOM 2238 C C . PRO A 1 285 ? 18.807 -63.601 36.234 1.00 69.81 285 PRO A C 1
ATOM 2240 O O . PRO A 1 285 ? 17.711 -63.875 36.728 1.00 69.81 285 PRO A O 1
ATOM 2243 N N . SER A 1 286 ? 19.547 -64.442 35.508 1.00 72.94 286 SER A N 1
ATOM 2244 C CA . SER A 1 286 ? 19.274 -65.860 35.242 1.00 72.94 286 SER A CA 1
ATOM 2245 C C . SER A 1 286 ? 19.481 -66.755 36.458 1.00 72.94 286 SER A C 1
ATOM 2247 O O . SER A 1 286 ? 20.371 -66.427 37.275 1.00 72.94 286 SER A O 1
#

Radius of gyration: 25.74 Å; chains: 1; bounding box: 40×78×108 Å

Secondary structure (DSSP, 8-state):
-PPPP----PPPPPPPPPPHHHHHHHHHHHHHHS------PPPP-------PPPS-TTTTHHHHHHHHHHHHHHHHHHSS-------S--PSPPTT-EE-SS--TTS------BTTTBS-SEEEEEEETTEEEEEEEEEE-TTSPEEEEEEEEEE-TTS-EEEEE---SS---TTHHHHHH-TTS-EEEESSGGGHHHHHHH-TTSEEEE--S-STTHHHHHGGGTT-EEEEE--SS---HHHHHHHHHHHHHTT-EEE----------------------PPPP-

Sequence (286 aa):
MPPLDRTSGRPGPAAPATPPHLRTRLQDLDRFWHPQDRAVHPAPAHPLRPAEPPASLLTHLPACNELGAALREHQEQQGRVTLRLGSEDADDPPAGSVQLDKVPSRAPRTLFHLQEYGFPSDLWAYRDGKNIRFVAAAYHSFLGITLLFDWTCHRLKDGELAWYRMPPKQERLYALDRLLTAPGQPVVFCLDETSLAAAERAFPKRIATTGRLRCDKVAGHLSPLSNRDVIIMAGRKRPCLADVRQLRDLLRDIGCTVSDDVLPVPRHRPRKASRPPQAALAKLPS

Foldseek 3Di:
DDDDDDPDDDPDPDDPDQDPVLVVLVVVLVVVLFDDPDPDDADPDDPPDPDDQDDDPPPCVVVVVSSVVVVVVVCVVVDLQAEDAPEDQQDDDPPPKAFDQFDDSNAHSYQPQYPQFGGFPDKAFADDASTGRWIWGWTQHSVRDTDIFIWTWIQDPVRHIDIGRDDGPDKAKGPLNVLVVCVAQAEEEEQDPVCQSVCCVVCVSHHYIYTHQPDPPVLVRCLSLAQYEYEYEYDPDDDDPVSVVSVVVSSVVSPYDYDDYPDVPPPPPPPPPPDPPPDPPDDDDD

Organism: NCBI:txid43057

pLDDT: mean 75.37, std 18.59, range [32.91, 97.69]

=== Feature glossary ===
Reading guide. The protein is described through the following features:

Foldseek 3Di. A 3Di character summarizes, for each residue, the relative orientation of the Cα frame of its nearest spatial neighbor. Because it encodes fold topology rather than chemistry, 3Di alignments detect remote structural similarity that sequence alignment misses.

Contact-map, Ramachandran, and PAE plots. Plot images: a contact map (which residues are close in 3D, as an N×N binary image), a Ramachandran scatter (backbone torsion angles, revealing secondary-structure composition at a glance), and — for AlphaFold structures — a PAE heatmap (pairwise prediction confidence).

Radius of gyration, Cα contacts, bounding box. Radius of gyration (Rg) is the root-mean-square distance of Cα atoms from their centroid — a single number for overall size and compactness. A globular domain of N residues has Rg ≈ 2.2·N^0.38 Å; an extended or disordered chain has a much larger Rg. The Cα contact count is the number of residue pairs whose Cα atoms are within 8 Å and are more than four positions apart in sequence — a standard proxy for tertiary packing density. The bounding box is the smallest axis-aligned box enclosing all Cα atoms.

Secondary structure (8-state, DSSP). Eight-state secondary structure (DSSP): H is the canonical α-helix, G the tighter 3₁₀-helix, I the wider π-helix; E/B are β-structure, T and S are turns and bends, and '-' is everything else. DSSP derives these from the pattern of main-chain N–H···O=C hydrogen bonds, not from the sequence.

B-factor. B-factor (Debye–Waller factor) reflects atomic displacement in the crystal lattice. It is an experimental observable (units Å²), not a prediction; low values mean the atom is pinned down, high values mean it moves or is heterogeneous across the crystal.

pLDDT. pLDDT is the predicted lDDT-Cα score: AlphaFold's confidence that the local environment of each residue (all inter-atomic distances within 15 Å) is correctly placed. It is a per-residue number between 0 and 100, with higher meaning more reliable.

Nearest PDB structures. Nearest PDB neighbors are the top structural matches found by Foldseek when searching this structure against the entire Protein Data Bank. Each hit reports a TM-score (0 to 1; >0.5 almost always implies the same fold) and an E-value. These are *structural* homologs — they may share no detectable sequence similarity.

Solvent-accessible surface area. Accessible surface area quantifies burial. A residue with SASA near zero is packed into the hydrophobic core; one with SASA >100 Å² sits on the surface. Computed here via the Shrake–Rupley numerical algorithm with a 1.4 Å probe.

Rendered structure images. Structure images are PyMOL renders from six orthogonal camera directions. Cartoon representation draws helices as coils and strands as arrows; sticks shows the backbone as bonds; surface shows the solvent-excluded envelope. Rainbow coloring maps sequence position to hue (blue→red, N→C); chain coloring assigns a distinct color per polypeptide.

Backbone torsions (φ/ψ). φ (phi) and ψ (psi) are the two rotatable backbone dihedrals per residue: φ is the C(i-1)–N–Cα–C torsion, ψ is the N–Cα–C–N(i+1) torsion, both in degrees on (−180°, 180°]. α-helical residues cluster near (−60°, −45°); β-strand residues near (−120°, +130°). A Ramachandran plot is simply a scatter of (φ, ψ) for every residue.

Predicted aligned error. Predicted Aligned Error (PAE) is an AlphaFold confidence matrix: entry (i, j) is the expected error in the position of residue j, in ångströms, when the prediction is superimposed on the true structure at residue i. Low PAE within a block of residues means that block is internally rigid and well-predicted; high PAE between two blocks means their relative placement is uncertain even if each block individually is confident.

mmCIF coordinates. Structure coordinates are given as an mmCIF _atom_site loop: one row per atom with element, residue name, chain id, sequence number, and x/y/z position in Å. Only the four main-chain atoms per residue are included here; side chains are omitted to keep the record compact.

InterPro / GO / CATH / organism. Database cross-references. InterPro integrates a dozen domain/family signature databases into unified entries with residue-range hits. GO terms attach function/process/location labels with evidence codes. CATH codes position the fold in a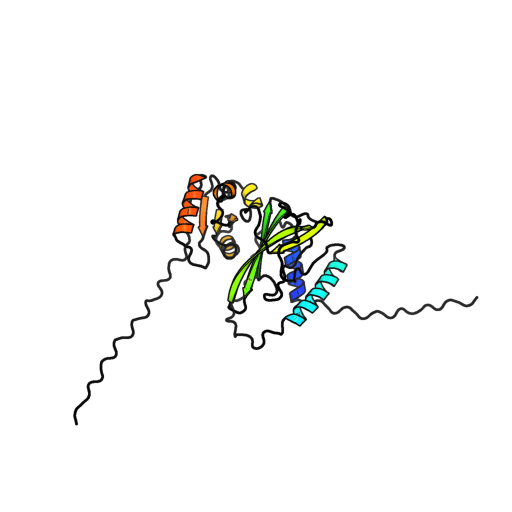 four-level structural taxonomy. Organism is the NCBI-taxonomy species name.

Secondary structure (3-state, P-SEA). SS3 is a coarse helix/strand/coil call (letters a/b/c) made by the P-SEA algorithm from inter-Cα distances and dihedrals. It is less detailed than DSSP but needs only Cα positions.

Sequence. Sequence gives the chain of amino acids in standard one-letter code (A=alanine, C=cysteine, …, Y=tyrosine), read N→C. It is the only feature that is directly encoded by the gene; all structural features are derived from the folded form of this sequence.